Protein AF-A0A645GX05-F1 (afdb_monomer_lite)

Organism: NCBI:txid1076179

Secondary structure (DSSP, 8-state):
--HHHHHHHHHHHHHHHHHHHHHHHHHHHTTT-S-HHHHHHHHHHHHHHHHHHHHHHHHHHTT-GGGGPSPPB--S----------HHHHHHHHHHHHHHHHHHHHHHHTT--TTSTHHHHHHHHHHHHHHHHHHHHHHHHHTTPPPPPPPS----SS-TT-GGGHHHHHHHHHHHHHHHHHHHHHH-TTTHHHHHHHHHHHHHHHHHTTPPPBSS----

Radius of gyration: 18.22 Å; chains: 1; bounding box: 54×30×57 Å

InterPro domains:
  IPR009078 Ferritin-like superfamily [SSF47240] (89-219)
  IPR012347 Ferritin-like [G3DSA:1.20.1260.10] (82-216)
  IPR029447 Domain of unknown function DUF4439 [PF14530] (90-217)

Structure (mmCIF, N/CA/C/O backbone):
data_AF-A0A645GX05-F1
#
_entry.id   AF-A0A645GX05-F1
#
loop_
_atom_site.group_PDB
_atom_site.id
_atom_site.type_symbol
_atom_site.label_atom_id
_atom_site.label_alt_id
_atom_site.label_comp_id
_atom_site.label_asym_id
_atom_site.label_entity_id
_atom_site.label_seq_id
_atom_site.pdbx_PDB_ins_code
_atom_site.Cartn_x
_atom_site.Cartn_y
_atom_site.Cartn_z
_atom_site.occupancy
_atom_site.B_iso_or_equiv
_atom_site.auth_seq_id
_atom_site.auth_comp_id
_atom_site.auth_asym_id
_atom_site.auth_atom_id
_atom_site.pdbx_PDB_model_num
ATOM 1 N N . MET A 1 1 ? 2.907 9.485 -31.896 1.00 55.06 1 MET A N 1
ATOM 2 C CA . MET A 1 1 ? 1.528 9.023 -31.631 1.00 55.06 1 MET A CA 1
ATOM 3 C C . MET A 1 1 ? 0.582 9.791 -32.548 1.00 55.06 1 MET A C 1
ATOM 5 O O . MET A 1 1 ? 0.727 11.007 -32.615 1.00 55.06 1 MET A O 1
ATOM 9 N N . PRO A 1 2 ? -0.308 9.135 -33.311 1.00 60.41 2 PRO A N 1
ATOM 10 C CA . PRO A 1 2 ? -1.302 9.832 -34.129 1.00 60.41 2 PRO A CA 1
ATOM 11 C C . PRO A 1 2 ? -2.279 10.619 -33.236 1.00 60.41 2 PRO A C 1
ATOM 13 O O . PRO A 1 2 ? -2.669 10.132 -32.178 1.00 60.41 2 PRO A O 1
ATOM 16 N N . ALA A 1 3 ? -2.675 11.827 -33.654 1.00 64.56 3 ALA A N 1
ATOM 17 C CA . ALA A 1 3 ? -3.481 12.757 -32.847 1.00 64.56 3 ALA A CA 1
ATOM 18 C C . ALA A 1 3 ? -4.789 12.139 -32.306 1.00 64.56 3 ALA A C 1
ATOM 20 O O . ALA A 1 3 ? -5.134 12.354 -31.150 1.00 64.56 3 ALA A O 1
ATOM 21 N N . ALA 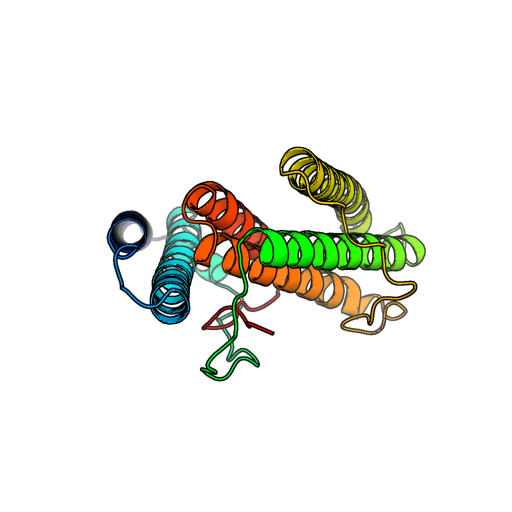A 1 4 ? -5.443 11.279 -33.095 1.00 73.88 4 ALA A N 1
ATOM 22 C CA . ALA A 1 4 ? -6.665 10.575 -32.699 1.00 73.88 4 ALA A CA 1
ATOM 23 C C . ALA A 1 4 ? -6.462 9.579 -31.539 1.00 73.88 4 ALA A C 1
ATOM 25 O O . ALA A 1 4 ? -7.368 9.365 -30.739 1.00 73.88 4 ALA A O 1
ATOM 26 N N . GLN A 1 5 ? -5.275 8.972 -31.421 1.00 70.25 5 GLN A N 1
ATOM 27 C CA . GLN A 1 5 ? -4.965 8.061 -30.316 1.00 70.25 5 GLN A CA 1
ATOM 28 C C . GLN A 1 5 ? -4.727 8.836 -29.018 1.00 70.25 5 GLN A C 1
ATOM 30 O O . GLN A 1 5 ? -5.200 8.420 -27.967 1.00 70.25 5 GLN A O 1
ATOM 35 N N . ALA A 1 6 ? -4.035 9.976 -29.086 1.00 71.69 6 ALA A N 1
ATOM 36 C CA . ALA A 1 6 ? -3.819 10.832 -27.921 1.00 71.69 6 ALA A CA 1
ATOM 37 C C . ALA A 1 6 ? -5.144 11.401 -27.381 1.00 71.69 6 ALA A C 1
ATOM 39 O O . ALA A 1 6 ? -5.373 11.395 -26.174 1.00 71.69 6 ALA A O 1
ATOM 40 N N . GLU A 1 7 ? -6.041 11.819 -28.275 1.00 77.38 7 GLU A N 1
ATOM 41 C CA . GLU A 1 7 ? -7.379 12.298 -27.918 1.00 77.38 7 GLU A CA 1
ATOM 42 C C . GLU A 1 7 ? -8.240 11.184 -27.296 1.00 77.38 7 GLU A C 1
ATOM 44 O O . GLU A 1 7 ? -8.847 11.380 -26.244 1.00 77.38 7 GLU A O 1
ATOM 49 N N . ALA A 1 8 ? -8.216 9.972 -27.864 1.00 75.62 8 ALA A N 1
ATOM 50 C CA . ALA A 1 8 ? -8.907 8.817 -27.288 1.00 75.62 8 ALA A CA 1
ATOM 51 C C . ALA A 1 8 ? -8.392 8.455 -25.882 1.00 75.62 8 ALA A C 1
ATOM 53 O O . ALA A 1 8 ? -9.189 8.148 -24.996 1.00 75.62 8 ALA A O 1
ATOM 54 N N . MET A 1 9 ? -7.077 8.528 -25.652 1.00 77.88 9 MET A N 1
ATOM 55 C CA . MET A 1 9 ? -6.467 8.271 -24.340 1.00 77.88 9 MET A CA 1
ATOM 56 C C . MET A 1 9 ? -6.896 9.312 -23.298 1.00 77.88 9 MET A C 1
ATOM 58 O O . MET A 1 9 ? -7.216 8.948 -22.169 1.00 77.88 9 MET A O 1
ATOM 62 N N . GLN A 1 10 ? -6.995 10.590 -23.672 1.00 76.31 10 GLN A N 1
ATOM 63 C CA . GLN A 1 10 ? -7.499 11.634 -22.772 1.00 76.31 10 GLN A CA 1
ATOM 64 C C . GLN A 1 10 ? -8.972 11.425 -22.406 1.00 76.31 10 GLN A C 1
ATOM 66 O O . GLN A 1 10 ? -9.334 11.526 -21.233 1.00 76.31 10 GLN A O 1
ATOM 71 N N . VAL A 1 11 ? -9.812 11.065 -23.382 1.00 80.38 11 VAL A N 1
ATOM 72 C CA . VAL A 1 11 ? -11.223 10.738 -23.124 1.00 80.38 11 VAL A CA 1
ATOM 73 C C . VAL A 1 11 ? -11.337 9.534 -22.187 1.00 80.38 11 VAL A C 1
ATOM 75 O O . VAL A 1 11 ? -12.114 9.571 -21.235 1.00 80.38 11 VAL A O 1
ATOM 78 N N . LEU A 1 12 ? -10.548 8.478 -22.407 1.00 74.69 12 LEU A N 1
ATOM 79 C CA . LEU A 1 12 ? -10.538 7.307 -21.528 1.00 74.69 12 LEU A CA 1
ATOM 80 C C . LEU A 1 12 ? -10.080 7.654 -20.110 1.00 74.69 12 LEU A C 1
ATOM 82 O O . LEU A 1 12 ? -10.709 7.197 -19.156 1.00 74.69 12 LEU A O 1
ATOM 86 N N . ALA A 1 13 ? -9.041 8.479 -19.961 1.00 76.50 13 ALA A N 1
ATOM 87 C CA . ALA A 1 13 ? -8.575 8.941 -18.658 1.00 76.50 13 ALA A CA 1
ATOM 88 C C . ALA A 1 13 ? -9.680 9.694 -17.904 1.00 76.50 13 ALA A C 1
ATOM 90 O O . ALA A 1 13 ? -9.964 9.382 -16.748 1.00 76.50 13 ALA A O 1
ATOM 91 N N . GLN A 1 14 ? -10.367 10.616 -18.586 1.00 78.94 14 GLN A N 1
ATOM 92 C CA . GLN A 1 14 ? -11.476 11.371 -18.009 1.00 78.94 14 GLN A CA 1
ATOM 93 C C . GLN A 1 14 ? -12.628 10.457 -17.571 1.00 78.94 14 GLN A C 1
ATOM 95 O O . GLN A 1 14 ? -13.123 10.587 -16.455 1.00 78.94 14 GLN A O 1
ATOM 100 N N . ARG A 1 15 ? -13.029 9.487 -18.403 1.00 77.50 15 ARG A N 1
ATOM 101 C CA . ARG A 1 15 ? -14.112 8.549 -18.056 1.00 77.50 15 ARG A CA 1
ATOM 102 C C . ARG A 1 15 ? -13.785 7.676 -16.850 1.00 77.50 15 ARG A C 1
ATOM 104 O O . ARG A 1 15 ? -14.673 7.391 -16.052 1.00 77.50 15 ARG A O 1
ATOM 111 N N . HIS A 1 16 ? -12.532 7.258 -16.704 1.00 75.44 16 HIS A N 1
ATOM 112 C CA . HIS A 1 16 ? -12.121 6.473 -15.542 1.00 75.44 16 HIS A CA 1
ATOM 113 C C . HIS A 1 16 ? -12.017 7.331 -14.275 1.00 75.44 16 HIS A C 1
ATOM 115 O O . HIS A 1 16 ? -12.375 6.851 -13.203 1.00 75.44 16 HIS A O 1
ATOM 121 N N . ALA A 1 17 ? -11.632 8.606 -14.387 1.00 74.62 17 ALA A N 1
ATOM 122 C CA . ALA A 1 17 ? -11.699 9.544 -13.267 1.00 74.62 17 ALA A CA 1
ATOM 123 C C . ALA A 1 17 ? -13.153 9.786 -12.810 1.00 74.62 17 ALA A C 1
ATOM 125 O O . ALA A 1 17 ? -13.446 9.696 -11.620 1.00 74.62 17 ALA A O 1
ATOM 126 N N . GLU A 1 18 ? -14.086 9.987 -13.748 1.00 77.75 18 GLU A N 1
ATOM 127 C CA . GLU A 1 18 ? -15.526 10.102 -13.452 1.00 77.75 18 GLU A CA 1
ATOM 128 C C . GLU A 1 18 ? -16.064 8.833 -12.759 1.00 77.75 18 GLU A C 1
ATOM 130 O O . GLU A 1 18 ? -16.816 8.915 -11.786 1.00 77.75 18 GLU A O 1
ATOM 135 N N . LEU A 1 19 ? -15.648 7.644 -13.215 1.00 76.00 19 LEU A N 1
ATOM 136 C CA . LEU A 1 19 ? -16.001 6.372 -12.578 1.00 76.00 19 LEU A CA 1
ATOM 137 C C . LEU A 1 19 ? -15.436 6.264 -11.152 1.00 76.00 19 LEU A C 1
ATOM 139 O O . LEU A 1 19 ? -16.126 5.783 -10.249 1.00 76.00 19 LEU A O 1
ATOM 143 N N . ALA A 1 20 ? -14.202 6.718 -10.927 1.00 72.50 20 ALA A N 1
ATOM 144 C CA . ALA A 1 20 ? -13.597 6.753 -9.600 1.00 72.50 20 ALA A CA 1
ATOM 145 C C . ALA A 1 20 ? -14.380 7.686 -8.652 1.00 72.50 20 ALA A C 1
ATOM 147 O O . ALA A 1 20 ? -14.706 7.307 -7.526 1.00 72.50 20 ALA A O 1
ATOM 148 N N . GLU A 1 21 ? -14.774 8.877 -9.098 1.00 76.19 21 GLU A N 1
ATOM 149 C CA . GLU A 1 21 ? -15.598 9.781 -8.282 1.00 76.19 21 GLU A CA 1
ATOM 150 C C . GLU A 1 21 ? -16.964 9.168 -7.938 1.00 76.19 21 GLU A C 1
ATOM 152 O O . GLU A 1 21 ? -17.383 9.179 -6.775 1.00 76.19 21 GLU A O 1
ATOM 157 N N . LEU A 1 22 ? -17.630 8.559 -8.924 1.00 72.81 22 LEU A N 1
ATOM 158 C CA . LEU A 1 22 ? -18.917 7.891 -8.731 1.00 72.81 22 LEU A CA 1
ATOM 159 C C . LEU A 1 22 ? -18.814 6.752 -7.712 1.00 72.81 22 LEU A C 1
ATOM 161 O O . LEU A 1 22 ? -19.581 6.716 -6.751 1.00 72.81 22 LEU A O 1
ATOM 165 N N . THR A 1 23 ? -17.851 5.848 -7.876 1.00 71.00 23 THR A N 1
ATOM 166 C CA . THR A 1 23 ? -17.668 4.694 -6.977 1.00 71.00 23 THR A CA 1
ATOM 167 C C . THR A 1 23 ? -17.325 5.120 -5.547 1.00 71.00 23 THR A C 1
ATOM 169 O O . THR A 1 23 ? -17.888 4.571 -4.598 1.00 71.00 23 THR A O 1
ATOM 172 N N . SER A 1 24 ? -16.506 6.162 -5.375 1.00 69.38 24 SER A N 1
ATOM 173 C CA . SER A 1 24 ? -16.218 6.768 -4.067 1.00 69.38 24 SER A CA 1
ATOM 174 C C . SER A 1 24 ? -17.483 7.325 -3.394 1.00 69.38 24 SER A C 1
ATOM 176 O O . SER A 1 24 ? -17.736 7.069 -2.213 1.00 69.38 24 SER A O 1
ATOM 178 N N . SER A 1 25 ? -18.342 8.014 -4.154 1.00 70.81 25 SER A N 1
ATOM 179 C CA . SER A 1 25 ? -19.608 8.551 -3.633 1.00 70.81 25 SER A CA 1
ATOM 180 C C . SER A 1 25 ? -20.589 7.452 -3.193 1.00 70.81 25 SER A C 1
ATOM 182 O O . SER A 1 25 ? -21.288 7.593 -2.182 1.00 70.81 25 SER A O 1
ATOM 184 N N . VAL A 1 26 ? -20.604 6.317 -3.902 1.00 68.25 26 VAL A N 1
ATOM 185 C CA . VAL A 1 26 ? -21.449 5.166 -3.556 1.00 68.25 26 VAL A CA 1
ATOM 186 C C . VAL A 1 26 ? -20.908 4.446 -2.318 1.00 68.25 26 VAL A C 1
ATOM 188 O O . VAL A 1 26 ? -21.680 4.112 -1.419 1.00 68.25 26 VAL A O 1
ATOM 191 N N . ALA A 1 27 ? -19.585 4.287 -2.208 1.00 66.31 27 ALA A N 1
ATOM 192 C CA . ALA A 1 27 ? -18.949 3.734 -1.013 1.00 66.31 27 ALA A CA 1
ATOM 193 C C . ALA A 1 27 ? -19.273 4.555 0.249 1.00 66.31 27 ALA A C 1
ATOM 195 O O . ALA A 1 27 ? -19.511 3.987 1.315 1.00 66.31 27 ALA A O 1
ATOM 196 N N . ALA A 1 28 ? -19.325 5.885 0.129 1.00 65.44 28 ALA A N 1
ATOM 197 C CA . ALA A 1 28 ? -19.685 6.770 1.235 1.00 65.44 28 ALA A CA 1
ATOM 198 C C . ALA A 1 28 ? -21.161 6.628 1.659 1.00 65.44 28 ALA A C 1
ATOM 200 O O . ALA A 1 28 ? -21.468 6.658 2.852 1.00 65.44 28 ALA A O 1
ATOM 201 N N . THR A 1 29 ? -22.075 6.439 0.701 1.00 63.88 29 THR A N 1
ATOM 202 C CA . THR A 1 29 ? -23.531 6.424 0.942 1.00 63.88 29 THR A CA 1
ATOM 203 C C . THR A 1 29 ? -24.089 5.064 1.366 1.00 63.88 29 THR A C 1
ATOM 205 O O . THR A 1 29 ? -25.101 5.024 2.062 1.00 63.88 29 THR A O 1
ATOM 208 N N . GLN A 1 30 ? -23.439 3.949 1.018 1.00 60.47 30 GLN A N 1
ATOM 209 C CA . GLN A 1 30 ? -23.898 2.597 1.387 1.00 60.47 30 GLN A CA 1
ATOM 210 C C . GLN A 1 30 ? -23.455 2.117 2.779 1.00 60.47 30 GLN A C 1
ATOM 212 O O . GLN A 1 30 ? -23.692 0.970 3.148 1.00 60.47 30 GLN A O 1
ATOM 217 N N . SER A 1 31 ? -22.895 3.002 3.601 1.00 53.25 31 SER A N 1
ATOM 218 C CA . SER A 1 31 ? -22.503 2.731 4.991 1.00 53.25 31 SER A CA 1
ATOM 219 C C . SER A 1 31 ? -23.681 2.524 5.974 1.00 53.25 31 SER A C 1
ATOM 221 O O . SER A 1 31 ? -23.460 2.411 7.175 1.00 53.25 31 SER A O 1
ATOM 223 N N . GLY A 1 32 ? -24.929 2.467 5.484 1.00 48.06 32 GLY A N 1
ATOM 224 C CA . GLY A 1 32 ? -26.164 2.402 6.283 1.00 48.06 32 GLY A CA 1
ATOM 225 C C . GLY A 1 32 ? -26.857 1.032 6.375 1.00 48.06 32 GLY A C 1
ATOM 226 O O . GLY A 1 32 ? -28.018 0.981 6.782 1.00 48.06 32 GLY A O 1
ATOM 227 N N . GLY A 1 33 ? -26.209 -0.064 5.965 1.00 52.59 33 GLY A N 1
ATOM 228 C CA . GLY A 1 33 ? -26.749 -1.424 6.112 1.00 52.59 33 GLY A CA 1
ATOM 229 C C . GLY A 1 33 ? -26.739 -1.909 7.569 1.00 52.59 33 GLY A C 1
ATOM 230 O O . GLY A 1 33 ? -25.882 -1.518 8.353 1.00 52.59 33 GLY A O 1
ATOM 231 N N . SER A 1 34 ? -27.684 -2.776 7.953 1.00 54.38 34 SER A N 1
ATOM 232 C CA . SER A 1 34 ? -27.798 -3.287 9.333 1.00 54.38 34 SER A CA 1
ATOM 233 C C . SER A 1 34 ? -26.755 -4.350 9.709 1.00 54.38 34 SER A C 1
ATOM 235 O O . SER A 1 34 ? -26.655 -4.701 10.880 1.00 54.38 34 SER A O 1
ATOM 237 N N . ASP A 1 35 ? -26.016 -4.882 8.731 1.00 63.03 35 ASP A N 1
ATOM 238 C CA . ASP A 1 35 ? -24.960 -5.880 8.918 1.00 63.03 35 ASP A CA 1
ATOM 239 C C . ASP A 1 35 ? -23.595 -5.260 8.568 1.00 63.03 35 ASP A C 1
ATOM 241 O O . ASP A 1 35 ? -23.376 -4.777 7.448 1.00 63.03 35 ASP A O 1
ATOM 245 N N . ALA A 1 36 ? -22.691 -5.231 9.549 1.00 60.78 36 ALA A N 1
ATOM 246 C CA . ALA A 1 36 ? -21.375 -4.613 9.427 1.00 60.78 36 ALA A CA 1
ATOM 247 C C . ALA A 1 36 ? -20.503 -5.338 8.391 1.00 60.78 36 ALA A C 1
ATOM 249 O O . ALA A 1 36 ? -19.837 -4.675 7.596 1.00 60.78 36 ALA A O 1
ATOM 250 N N . ASP A 1 37 ? -20.583 -6.669 8.317 1.00 58.44 37 ASP A N 1
ATOM 251 C CA . ASP A 1 37 ? -19.803 -7.463 7.363 1.00 58.44 37 ASP A CA 1
ATOM 252 C C . ASP A 1 37 ? -20.318 -7.277 5.934 1.00 58.44 37 ASP A C 1
ATOM 254 O O . ASP A 1 37 ? -19.537 -7.159 4.988 1.00 58.44 37 ASP A O 1
ATOM 258 N N . GLN A 1 38 ? -21.638 -7.167 5.760 1.00 62.91 38 GLN A N 1
ATOM 259 C CA . GLN A 1 38 ? -22.231 -6.862 4.456 1.00 62.91 38 GLN A CA 1
ATOM 260 C C . GLN A 1 38 ? -21.853 -5.452 3.983 1.00 62.91 38 GLN A C 1
ATOM 262 O O . GLN A 1 38 ? -21.537 -5.248 2.808 1.00 62.91 38 GLN A O 1
ATOM 267 N N . THR A 1 39 ? -21.842 -4.487 4.903 1.00 70.19 39 THR A N 1
ATOM 268 C CA . THR A 1 39 ? -21.441 -3.101 4.633 1.00 70.19 39 THR A CA 1
ATOM 269 C C . THR A 1 39 ? -19.964 -3.023 4.255 1.00 70.19 39 THR A C 1
ATOM 271 O O . THR A 1 39 ? -19.602 -2.353 3.287 1.00 70.19 39 THR A O 1
ATOM 274 N N . ALA A 1 40 ? -19.110 -3.758 4.964 1.00 71.25 40 ALA A N 1
ATOM 275 C CA . ALA A 1 40 ? -17.681 -3.778 4.710 1.00 71.25 40 ALA A CA 1
ATOM 276 C C . ALA A 1 40 ? -17.340 -4.533 3.406 1.00 71.25 40 ALA A C 1
ATOM 278 O O . ALA A 1 40 ? -16.526 -4.059 2.615 1.00 71.25 40 ALA A O 1
ATOM 279 N N . GLY A 1 41 ? -18.017 -5.646 3.110 1.00 73.50 41 GLY A N 1
ATOM 280 C CA . GLY A 1 41 ? -17.881 -6.358 1.834 1.00 73.50 41 GLY A CA 1
ATOM 281 C C . GLY A 1 41 ? -18.309 -5.514 0.629 1.00 73.50 41 GLY A C 1
ATOM 282 O O . GLY A 1 41 ? -17.623 -5.483 -0.393 1.00 73.50 41 GLY A O 1
ATOM 283 N N . MET A 1 42 ? -19.402 -4.758 0.758 1.00 75.06 42 MET A N 1
ATOM 284 C CA . MET A 1 42 ? -19.835 -3.803 -0.267 1.00 75.06 42 MET A CA 1
ATOM 285 C C . MET A 1 42 ? -18.826 -2.662 -0.436 1.00 75.06 42 MET A C 1
ATOM 287 O O . MET A 1 42 ? -18.490 -2.268 -1.550 1.00 75.06 42 MET A O 1
ATOM 291 N N . ALA A 1 43 ? -18.289 -2.156 0.668 1.00 76.81 43 ALA A N 1
ATOM 292 C CA . ALA A 1 43 ? -17.216 -1.179 0.651 1.00 76.81 43 ALA A CA 1
ATOM 293 C C . ALA A 1 43 ? -15.973 -1.676 -0.106 1.00 76.81 43 ALA A C 1
ATOM 295 O O . ALA A 1 43 ? -15.436 -0.928 -0.920 1.00 76.81 43 ALA A O 1
ATOM 296 N N . LEU A 1 44 ? -15.537 -2.922 0.109 1.00 77.50 44 LEU A N 1
ATOM 297 C CA . LEU A 1 44 ? -14.423 -3.509 -0.648 1.00 77.50 44 LEU A CA 1
ATOM 298 C C . LEU A 1 44 ? -14.711 -3.572 -2.145 1.00 77.50 44 LEU A C 1
ATOM 300 O O . LEU A 1 44 ? -13.819 -3.297 -2.943 1.00 77.50 44 LEU A O 1
ATOM 304 N N . LEU A 1 45 ? -15.940 -3.933 -2.525 1.00 78.44 45 LEU A N 1
ATOM 305 C CA . LEU A 1 45 ? -16.358 -3.964 -3.925 1.00 78.44 45 LEU A CA 1
ATOM 306 C C . LEU A 1 45 ? -16.195 -2.589 -4.583 1.00 78.44 45 LEU A C 1
ATOM 308 O O . LEU A 1 45 ? -15.639 -2.484 -5.674 1.00 78.44 45 LEU A O 1
ATOM 312 N N . TRP A 1 46 ? -16.651 -1.528 -3.922 1.00 80.56 46 TRP A N 1
ATOM 313 C CA . TRP A 1 46 ? -16.500 -0.175 -4.456 1.00 80.56 46 TRP A CA 1
ATOM 314 C C . TRP A 1 46 ? -15.042 0.286 -4.468 1.00 80.56 46 TRP A C 1
ATOM 316 O O . TRP A 1 46 ? -14.623 0.953 -5.411 1.00 80.56 46 TRP A O 1
ATOM 326 N N . LEU A 1 47 ? -14.251 -0.114 -3.471 1.00 80.00 47 LEU A N 1
ATOM 327 C CA . LEU A 1 47 ? -12.821 0.182 -3.409 1.00 80.00 47 LEU A CA 1
ATOM 328 C C . LEU A 1 47 ? -12.029 -0.508 -4.521 1.00 80.00 47 LEU A C 1
ATOM 330 O O . LEU A 1 47 ? -11.152 0.123 -5.107 1.00 80.00 47 LEU A O 1
ATOM 334 N N . SER A 1 48 ? -12.330 -1.769 -4.844 1.00 80.06 48 SER A N 1
ATOM 335 C CA . SER A 1 48 ? -11.649 -2.466 -5.939 1.00 80.06 48 SER A CA 1
ATOM 336 C C . SER A 1 48 ? -11.951 -1.802 -7.282 1.00 80.06 48 SER A C 1
ATOM 338 O O . SER A 1 48 ? -11.034 -1.541 -8.057 1.00 80.06 48 SER A O 1
ATOM 340 N N . GLN A 1 49 ? -13.213 -1.431 -7.522 1.00 80.69 49 GLN A N 1
ATOM 341 C CA . GLN A 1 49 ? -13.609 -0.693 -8.722 1.00 80.69 49 GLN A CA 1
ATOM 342 C C . GLN A 1 49 ? -12.933 0.676 -8.801 1.00 80.69 49 GLN A C 1
ATOM 344 O O . GLN A 1 49 ? -12.407 1.037 -9.854 1.00 80.69 49 GLN A O 1
ATOM 349 N N . TRP A 1 50 ? -12.906 1.412 -7.688 1.00 84.38 50 TRP A N 1
ATOM 350 C CA . TRP A 1 50 ? -12.223 2.697 -7.590 1.00 84.38 50 TRP A CA 1
ATOM 351 C C . TRP A 1 50 ? -10.728 2.567 -7.907 1.00 84.38 50 TRP A C 1
ATOM 353 O O . TRP A 1 50 ? -10.203 3.322 -8.722 1.00 84.38 50 TRP A O 1
ATOM 363 N N . LEU A 1 51 ? -10.046 1.578 -7.324 1.00 83.06 51 LEU A N 1
ATOM 364 C CA . LEU A 1 51 ? -8.610 1.371 -7.511 1.00 83.06 51 LEU A CA 1
ATOM 365 C C . LEU A 1 51 ? -8.279 0.985 -8.958 1.00 83.06 51 LEU A C 1
ATOM 367 O O . LEU A 1 51 ? -7.356 1.550 -9.546 1.00 83.06 51 LEU A O 1
ATOM 371 N N . CYS A 1 52 ? -9.068 0.095 -9.567 1.00 81.44 52 CYS A N 1
ATOM 372 C CA . CYS A 1 52 ? -8.946 -0.232 -10.988 1.00 81.44 52 CYS A CA 1
ATOM 373 C C . CYS A 1 52 ? -9.168 0.996 -11.880 1.00 81.44 52 CYS A C 1
ATOM 375 O O . CYS A 1 52 ? -8.413 1.208 -12.830 1.00 81.44 52 CYS A O 1
ATOM 377 N N . ALA A 1 53 ? -10.176 1.816 -11.570 1.00 81.50 53 ALA A N 1
ATOM 378 C CA . ALA A 1 53 ? -10.467 3.029 -12.321 1.00 81.50 53 ALA A CA 1
ATOM 379 C C . ALA A 1 53 ? -9.318 4.041 -12.224 1.00 81.50 53 ALA A C 1
ATOM 381 O O . ALA A 1 53 ? -8.883 4.561 -13.246 1.00 81.50 53 ALA A O 1
ATOM 382 N N . GLN A 1 54 ? -8.754 4.254 -11.035 1.00 84.81 54 GLN A N 1
ATOM 383 C CA . GLN A 1 54 ? -7.616 5.154 -10.838 1.00 84.81 54 GLN A CA 1
ATOM 384 C C . GLN A 1 54 ? -6.368 4.672 -11.579 1.00 84.81 54 GLN A C 1
ATOM 386 O O . GLN A 1 54 ? -5.739 5.448 -12.294 1.00 84.81 54 GLN A O 1
ATOM 391 N N . VAL A 1 55 ? -6.049 3.378 -11.483 1.00 82.12 55 VAL A N 1
ATOM 392 C CA . VAL A 1 55 ? -4.945 2.757 -12.229 1.00 82.12 55 VAL A CA 1
ATOM 393 C C . VAL A 1 55 ? -5.094 2.986 -13.735 1.00 82.12 55 VAL A C 1
ATOM 395 O O . VAL A 1 55 ? -4.139 3.399 -14.399 1.00 82.12 55 VAL A O 1
ATOM 398 N N . ALA A 1 56 ? -6.291 2.753 -14.272 1.00 80.56 56 ALA A N 1
ATOM 399 C CA . ALA A 1 56 ? -6.578 2.970 -15.680 1.00 80.56 56 ALA A CA 1
ATOM 400 C C . ALA A 1 56 ? -6.500 4.457 -16.057 1.00 80.56 56 ALA A C 1
ATOM 402 O O . ALA A 1 56 ? -5.885 4.798 -17.066 1.00 80.56 56 ALA A O 1
ATOM 403 N N . ALA A 1 57 ? -7.056 5.350 -15.234 1.00 81.25 57 ALA A N 1
ATOM 404 C CA . ALA A 1 57 ? -7.016 6.792 -15.454 1.00 81.25 57 ALA A CA 1
ATOM 405 C C . ALA A 1 57 ? -5.577 7.319 -15.514 1.00 81.25 57 ALA A C 1
ATOM 407 O O . ALA A 1 57 ? -5.240 8.071 -16.428 1.00 81.25 57 ALA A O 1
ATOM 408 N N . THR A 1 58 ? -4.710 6.887 -14.593 1.00 81.25 58 THR A N 1
ATOM 409 C CA . THR A 1 58 ? -3.291 7.263 -14.582 1.00 81.25 58 THR A CA 1
ATOM 410 C C . THR A 1 58 ? -2.565 6.750 -15.824 1.00 81.25 58 THR A C 1
ATOM 412 O O . THR A 1 58 ? -1.865 7.521 -16.482 1.00 81.25 58 THR A O 1
ATOM 415 N N . ALA A 1 59 ? -2.765 5.480 -16.192 1.00 80.94 59 ALA A N 1
ATOM 416 C CA . ALA A 1 59 ? -2.139 4.904 -17.380 1.00 80.94 59 ALA A CA 1
ATOM 417 C C . ALA A 1 59 ? -2.584 5.632 -18.659 1.00 80.94 59 ALA A C 1
ATOM 419 O O . ALA A 1 59 ? -1.751 6.085 -19.443 1.00 80.94 59 ALA A O 1
ATOM 420 N N . PHE A 1 60 ? -3.890 5.844 -18.837 1.00 80.56 60 PHE A N 1
ATOM 421 C CA . PHE A 1 60 ? -4.416 6.558 -19.998 1.00 80.56 60 PHE A CA 1
ATOM 422 C C . PHE A 1 60 ? -3.987 8.031 -20.033 1.00 80.56 60 PHE A C 1
ATOM 424 O O . PHE A 1 60 ? -3.628 8.538 -21.096 1.00 80.56 60 PHE A O 1
ATOM 431 N N . GLY A 1 61 ? -3.945 8.702 -18.879 1.00 79.75 61 GLY A N 1
ATOM 432 C CA . GLY A 1 61 ? -3.505 10.093 -18.757 1.00 79.75 61 GLY A CA 1
ATOM 433 C C . GLY A 1 61 ? -2.029 10.302 -19.105 1.00 79.75 61 GLY A C 1
ATOM 434 O O . GLY A 1 61 ? -1.665 11.362 -19.610 1.00 79.75 61 GLY A O 1
ATOM 435 N N . SER A 1 62 ? -1.189 9.279 -18.911 1.00 79.50 62 SER A N 1
ATOM 436 C CA . SER A 1 62 ? 0.223 9.301 -19.319 1.00 79.50 62 SER A CA 1
ATOM 437 C C . SER A 1 62 ? 0.431 9.190 -20.838 1.00 79.50 62 SER A C 1
ATOM 439 O O . SER A 1 62 ? 1.522 9.455 -21.339 1.00 79.50 62 SER A O 1
ATOM 441 N N . GLY A 1 63 ? -0.609 8.800 -21.585 1.00 74.88 63 GLY A N 1
ATOM 442 C CA . GLY A 1 63 ? -0.515 8.509 -23.016 1.00 74.88 63 GLY A CA 1
ATOM 443 C C . GLY A 1 63 ? 0.197 7.190 -23.342 1.00 74.88 63 GLY A C 1
ATOM 444 O O . GLY A 1 63 ? 0.362 6.882 -24.523 1.00 74.88 63 GLY A O 1
ATOM 445 N N . ASP A 1 64 ? 0.576 6.401 -22.332 1.00 75.56 64 ASP A N 1
ATOM 446 C CA . ASP A 1 64 ? 1.230 5.105 -22.482 1.00 75.56 64 ASP A CA 1
ATOM 447 C C . ASP A 1 64 ? 0.313 3.961 -22.024 1.00 75.56 64 ASP A C 1
ATOM 449 O O . ASP A 1 64 ? 0.075 3.744 -20.839 1.00 75.56 64 ASP A O 1
ATOM 453 N N . ALA A 1 65 ? -0.196 3.180 -22.978 1.00 71.31 65 ALA A N 1
ATOM 454 C CA . ALA A 1 65 ? -1.004 2.004 -22.663 1.00 71.31 65 ALA A CA 1
ATOM 455 C C . ALA A 1 65 ? -0.175 0.869 -22.030 1.00 71.31 65 ALA A C 1
ATOM 457 O O . ALA A 1 65 ? -0.744 0.017 -21.346 1.00 71.31 65 ALA A O 1
ATOM 458 N N . ALA A 1 66 ? 1.153 0.849 -22.207 1.00 76.56 66 ALA A N 1
ATOM 459 C CA . ALA A 1 66 ? 2.023 -0.105 -21.520 1.00 76.56 66 ALA A CA 1
ATOM 460 C C . ALA A 1 66 ? 2.063 0.153 -20.006 1.00 76.56 66 ALA A C 1
ATOM 462 O O . ALA A 1 66 ? 2.298 -0.782 -19.240 1.00 76.56 66 ALA A O 1
ATOM 463 N N . ALA A 1 67 ? 1.704 1.360 -19.558 1.00 75.62 67 ALA A N 1
ATOM 464 C CA . ALA A 1 67 ? 1.496 1.677 -18.150 1.00 75.62 67 ALA A CA 1
ATOM 465 C C . ALA A 1 67 ? 0.265 0.979 -17.539 1.00 75.62 67 ALA A C 1
ATOM 467 O O . ALA A 1 67 ? -0.005 1.180 -16.359 1.00 75.62 67 ALA A O 1
ATOM 468 N N . LEU A 1 68 ? -0.488 0.160 -18.295 1.00 74.81 68 LEU A N 1
ATOM 469 C CA . LEU A 1 68 ? -1.473 -0.807 -17.776 1.00 74.81 68 LEU A CA 1
ATOM 470 C C . LEU A 1 68 ? -0.856 -2.167 -17.427 1.00 74.81 68 LEU A C 1
ATOM 472 O O . LEU A 1 68 ? -1.512 -2.989 -16.793 1.00 74.81 68 LEU A O 1
ATOM 476 N N . SER A 1 69 ? 0.392 -2.416 -17.822 1.00 79.00 69 SER A N 1
ATOM 477 C CA . SER A 1 69 ? 1.089 -3.649 -17.475 1.00 79.00 69 SER A CA 1
ATOM 478 C C . SER A 1 69 ? 1.489 -3.672 -15.987 1.00 79.00 69 SER A C 1
ATOM 480 O O . SER A 1 69 ? 1.570 -2.614 -15.352 1.00 79.00 69 SER A O 1
ATOM 482 N N . PRO A 1 70 ? 1.670 -4.865 -15.400 1.00 84.25 70 PRO A N 1
ATOM 483 C CA . PRO A 1 70 ? 1.280 -6.169 -15.941 1.00 84.25 70 PRO A CA 1
ATOM 484 C C . PRO A 1 70 ? -0.246 -6.328 -15.956 1.00 84.25 70 PRO A C 1
ATOM 486 O O . PRO A 1 70 ? -0.947 -5.703 -15.160 1.00 84.25 70 PRO A O 1
ATOM 489 N N . ALA A 1 71 ? -0.762 -7.174 -16.855 1.00 80.19 71 ALA A N 1
ATOM 490 C CA . ALA A 1 71 ? -2.194 -7.461 -16.898 1.00 80.19 71 ALA A CA 1
ATOM 491 C C . ALA A 1 71 ? -2.665 -8.047 -15.552 1.00 80.19 71 ALA A C 1
ATOM 493 O O . ALA A 1 71 ? -1.939 -8.864 -14.977 1.00 80.19 71 ALA A O 1
ATOM 494 N N . PRO A 1 72 ? -3.860 -7.672 -15.058 1.00 79.69 72 PRO A N 1
ATOM 495 C CA . PRO A 1 72 ? -4.360 -8.210 -13.805 1.00 79.69 72 PRO A CA 1
ATOM 496 C C . PRO A 1 72 ? -4.493 -9.735 -13.842 1.00 79.69 72 PRO A C 1
ATOM 498 O O . PRO A 1 72 ? -4.848 -10.313 -14.873 1.00 79.69 72 PRO A O 1
ATOM 501 N N . VAL A 1 73 ? -4.219 -10.380 -12.711 1.00 82.00 73 VAL A N 1
ATOM 502 C CA . VAL A 1 73 ? -4.251 -11.844 -12.567 1.00 82.00 73 VAL A CA 1
ATOM 503 C C . VAL A 1 73 ? -5.358 -12.287 -11.619 1.00 82.00 73 VAL A C 1
ATOM 505 O O . VAL A 1 73 ? -5.892 -11.504 -10.832 1.00 82.00 73 VAL A O 1
ATOM 508 N N . GLN A 1 74 ? -5.716 -13.569 -11.671 1.00 71.44 74 GLN A N 1
ATOM 509 C CA . GLN A 1 74 ? -6.574 -14.135 -10.639 1.00 71.44 74 GLN A CA 1
ATOM 510 C C . GLN A 1 74 ? -5.794 -14.152 -9.322 1.00 71.44 74 GLN A C 1
ATOM 512 O O . GLN A 1 74 ? -4.741 -14.776 -9.238 1.00 71.44 74 GLN A O 1
ATOM 517 N N . GLY A 1 75 ? -6.294 -13.433 -8.316 1.00 66.25 75 GLY A N 1
ATOM 518 C CA . GLY A 1 75 ? -5.751 -13.514 -6.963 1.00 66.25 75 GLY A CA 1
ATOM 519 C C . GLY A 1 75 ? -6.109 -14.842 -6.295 1.00 66.25 75 GLY A C 1
ATOM 520 O O . GLY A 1 75 ? -7.025 -15.540 -6.728 1.00 66.25 75 GLY A O 1
ATOM 521 N N . GLU A 1 76 ? -5.422 -15.163 -5.201 1.00 60.50 76 GLU A N 1
ATOM 522 C CA . GLU A 1 76 ? -5.709 -16.361 -4.395 1.00 60.50 76 GLU A CA 1
ATOM 523 C C . GLU A 1 76 ? -7.021 -16.251 -3.596 1.00 60.50 76 GLU A C 1
ATOM 525 O O . GLU A 1 76 ? -7.537 -17.248 -3.093 1.00 60.50 76 GLU A O 1
ATOM 530 N N . ALA A 1 77 ? -7.601 -15.049 -3.501 1.00 54.41 77 ALA A N 1
ATOM 531 C CA . ALA A 1 77 ? -8.860 -14.829 -2.805 1.00 54.41 77 ALA A CA 1
ATOM 532 C C . ALA A 1 77 ? -10.056 -15.352 -3.615 1.00 54.41 77 ALA A C 1
ATOM 534 O O . ALA A 1 77 ? -10.444 -14.806 -4.650 1.00 54.41 77 ALA A O 1
ATOM 535 N N . VAL A 1 78 ? -10.686 -16.397 -3.086 1.00 49.88 78 VAL A N 1
ATOM 536 C CA . VAL A 1 78 ? -12.058 -16.791 -3.421 1.00 49.88 78 VAL A CA 1
ATOM 537 C C . VAL A 1 78 ? -13.006 -15.842 -2.673 1.00 49.88 78 VAL A C 1
ATOM 539 O O . VAL A 1 78 ? -12.678 -15.470 -1.547 1.00 49.88 78 VAL A O 1
ATOM 542 N N . PRO A 1 79 ? -14.175 -15.447 -3.222 1.00 49.50 79 PRO A N 1
ATOM 543 C CA . PRO A 1 79 ? -15.197 -14.738 -2.454 1.00 49.50 79 PRO A CA 1
ATOM 544 C C . PRO A 1 79 ? -15.614 -15.566 -1.227 1.00 49.50 79 PRO A C 1
ATOM 546 O O . PRO A 1 79 ? -16.465 -16.449 -1.309 1.00 49.50 79 PRO A O 1
ATOM 549 N N . ALA A 1 80 ? -14.973 -15.314 -0.091 1.00 48.62 80 ALA A N 1
ATOM 550 C CA . ALA A 1 80 ? -15.281 -15.911 1.195 1.00 48.62 80 ALA A CA 1
ATOM 551 C C . ALA A 1 80 ? -15.993 -14.865 2.057 1.00 48.62 80 ALA A C 1
ATOM 553 O O . ALA A 1 80 ? -15.792 -13.662 1.890 1.00 48.62 80 ALA A O 1
ATOM 554 N N . ARG A 1 81 ? -16.842 -15.314 2.991 1.00 48.28 81 ARG A N 1
ATOM 555 C CA . ARG A 1 81 ? -17.261 -14.451 4.101 1.00 48.28 81 ARG A CA 1
ATOM 556 C C . ARG A 1 81 ? -16.031 -14.235 4.974 1.00 48.28 81 ARG A C 1
ATOM 558 O O . ARG A 1 81 ? -15.731 -15.071 5.818 1.00 48.28 81 ARG A O 1
ATOM 565 N N . THR A 1 82 ? -15.281 -13.181 4.700 1.00 53.59 82 THR A N 1
ATOM 566 C CA . THR A 1 82 ? -14.135 -12.809 5.520 1.00 53.59 82 THR A CA 1
ATOM 567 C C . THR A 1 82 ? -14.647 -12.002 6.703 1.00 53.59 82 THR A C 1
ATOM 569 O O . THR A 1 82 ? -15.311 -10.985 6.506 1.00 53.59 82 THR A O 1
ATOM 572 N N . GLU A 1 83 ? -14.327 -12.436 7.922 1.00 63.59 83 GLU A N 1
ATOM 573 C CA . GLU A 1 83 ? -14.454 -11.589 9.108 1.00 63.59 83 GLU A CA 1
ATOM 574 C C . GLU A 1 83 ? -13.432 -10.459 8.967 1.00 63.59 83 GLU A C 1
ATOM 576 O O . GLU A 1 83 ? -12.235 -10.605 9.224 1.00 63.59 83 GLU A O 1
ATOM 581 N N . MET A 1 84 ? -13.898 -9.322 8.465 1.00 65.69 84 MET A N 1
ATOM 582 C CA . MET A 1 84 ? -13.037 -8.179 8.171 1.00 65.69 84 MET A CA 1
ATOM 583 C C . MET A 1 84 ? -12.499 -7.514 9.436 1.00 65.69 84 MET A C 1
ATOM 585 O O . MET A 1 84 ? -11.480 -6.815 9.384 1.00 65.69 84 MET A O 1
ATOM 589 N N . GLY A 1 85 ? -13.117 -7.825 10.574 1.00 77.69 85 GLY A N 1
ATOM 590 C CA . GLY A 1 85 ? -12.805 -7.243 11.863 1.00 77.69 85 GLY A CA 1
ATOM 591 C C . GLY A 1 85 ? -13.220 -5.779 11.935 1.00 77.69 85 GLY A C 1
ATOM 592 O O . GLY A 1 85 ? -13.845 -5.230 11.026 1.00 77.69 85 GLY A O 1
ATOM 593 N N . ASP A 1 86 ? -12.857 -5.137 13.035 1.00 87.00 86 ASP A N 1
ATOM 594 C CA . ASP A 1 86 ? -13.031 -3.699 13.196 1.00 87.00 86 ASP A CA 1
ATOM 595 C C . ASP A 1 86 ? -11.837 -2.900 12.635 1.00 87.00 86 ASP A C 1
ATOM 597 O O . ASP A 1 86 ? -10.798 -3.434 12.229 1.00 87.00 86 ASP A O 1
ATOM 601 N N . ALA A 1 87 ? -11.978 -1.573 12.612 1.00 89.25 87 ALA A N 1
ATOM 602 C CA . ALA A 1 87 ? -10.928 -0.670 12.149 1.00 89.25 87 ALA A CA 1
ATOM 603 C C . ALA A 1 87 ? -9.633 -0.755 12.978 1.00 89.25 87 ALA A C 1
ATOM 605 O O . ALA A 1 87 ? -8.552 -0.498 12.445 1.00 89.25 87 ALA A O 1
ATOM 606 N N . ALA A 1 88 ? -9.708 -1.114 14.264 1.00 90.44 88 ALA A N 1
ATOM 607 C CA . ALA A 1 88 ? -8.522 -1.258 15.101 1.00 90.44 88 ALA A CA 1
ATOM 608 C C . ALA A 1 88 ? -7.735 -2.517 14.714 1.00 90.44 88 ALA A C 1
ATOM 610 O O . ALA A 1 88 ? -6.522 -2.438 14.513 1.00 90.44 88 ALA A O 1
ATOM 611 N N . GLN A 1 89 ? -8.423 -3.642 14.518 1.00 90.62 89 GLN A N 1
ATOM 612 C CA . GLN A 1 89 ? -7.849 -4.896 14.032 1.00 90.62 89 GLN A CA 1
ATOM 613 C C . GLN A 1 89 ? -7.251 -4.725 12.632 1.00 90.62 89 GLN A C 1
ATOM 615 O O . GLN A 1 89 ? -6.096 -5.084 12.405 1.00 90.62 89 GLN A O 1
ATOM 620 N N . ALA A 1 90 ? -7.975 -4.095 11.701 1.00 91.25 90 ALA A N 1
ATOM 621 C CA . ALA A 1 90 ? -7.456 -3.836 10.358 1.00 91.25 90 ALA A CA 1
ATOM 622 C C . ALA A 1 90 ? -6.202 -2.941 10.372 1.00 91.25 90 ALA A C 1
ATOM 624 O O . ALA A 1 90 ? -5.283 -3.144 9.579 1.00 91.25 90 ALA A O 1
ATOM 625 N N . ARG A 1 91 ? -6.104 -1.989 11.309 1.00 94.88 91 ARG A N 1
ATOM 626 C CA . ARG A 1 91 ? -4.904 -1.154 11.465 1.00 94.88 91 ARG A CA 1
ATOM 627 C C . ARG A 1 91 ? -3.699 -1.940 11.999 1.00 94.88 91 ARG A C 1
ATOM 629 O O . ARG A 1 91 ? -2.578 -1.663 11.577 1.00 94.88 91 ARG A O 1
ATOM 636 N N . GLN A 1 92 ? -3.907 -2.942 12.859 1.00 94.81 92 GLN A N 1
ATOM 637 C CA . GLN A 1 92 ? -2.836 -3.870 13.265 1.00 94.81 92 GLN A CA 1
ATOM 638 C C . GLN A 1 92 ? -2.347 -4.708 12.076 1.00 94.81 92 GLN A C 1
ATOM 640 O O . GLN A 1 92 ? -1.141 -4.886 11.907 1.00 94.81 92 GLN A O 1
ATOM 645 N N . VAL A 1 93 ? -3.258 -5.146 11.200 1.00 92.94 93 VAL A N 1
ATOM 646 C CA . VAL A 1 93 ? -2.907 -5.860 9.959 1.00 92.94 93 VAL A CA 1
ATOM 647 C C . VAL A 1 93 ? -2.027 -4.987 9.057 1.00 92.94 93 VAL A C 1
ATOM 649 O O . VAL A 1 93 ? -0.975 -5.445 8.612 1.00 92.94 93 VAL A O 1
ATOM 652 N N . VAL A 1 94 ? -2.372 -3.705 8.866 1.00 95.88 94 VAL A N 1
ATOM 653 C CA . VAL A 1 94 ? -1.515 -2.742 8.140 1.00 95.88 94 VAL A CA 1
ATOM 654 C C . VAL A 1 94 ? -0.120 -2.659 8.762 1.00 95.88 94 VAL A C 1
ATOM 656 O O . VAL A 1 94 ? 0.876 -2.783 8.047 1.00 95.88 94 VAL A O 1
ATOM 659 N N . LEU A 1 95 ? -0.030 -2.508 10.087 1.00 97.12 95 LEU A N 1
ATOM 660 C CA . LEU A 1 95 ? 1.254 -2.442 10.785 1.00 97.12 95 LEU A CA 1
ATOM 661 C C . LEU A 1 95 ? 2.083 -3.726 10.600 1.00 97.12 95 LEU A C 1
ATOM 663 O O . LEU A 1 95 ? 3.298 -3.648 10.401 1.00 97.12 95 LEU A O 1
ATOM 667 N N . SER A 1 96 ? 1.447 -4.897 10.658 1.00 95.44 96 SER A N 1
ATOM 668 C CA . SER A 1 96 ? 2.102 -6.193 10.451 1.00 95.44 96 SER A CA 1
ATOM 669 C C . SER A 1 96 ? 2.709 -6.297 9.048 1.00 95.44 96 SER A C 1
ATOM 671 O O . SER A 1 96 ?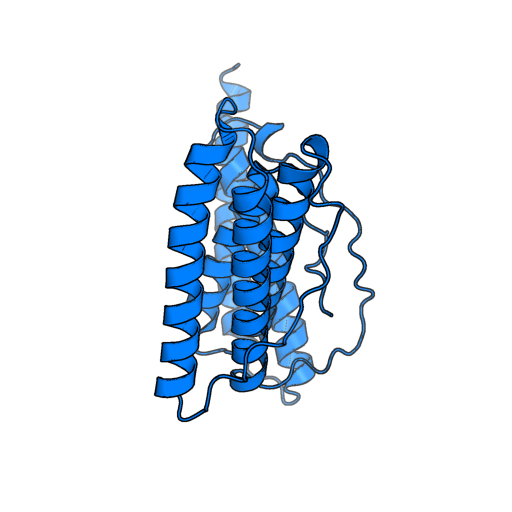 3.903 -6.569 8.909 1.00 95.44 96 SER A O 1
ATOM 673 N N . HIS A 1 97 ? 1.945 -5.962 8.003 1.00 95.44 97 HIS A N 1
ATOM 674 C CA . HIS A 1 97 ? 2.450 -5.985 6.628 1.00 95.44 97 HIS A CA 1
ATOM 675 C C . HIS A 1 97 ? 3.534 -4.932 6.369 1.00 95.44 97 HIS A C 1
ATOM 677 O O . HIS A 1 97 ? 4.508 -5.218 5.678 1.00 95.44 97 HIS A O 1
ATOM 683 N N . GLN A 1 98 ? 3.438 -3.738 6.960 1.00 97.62 98 GLN A N 1
ATOM 684 C CA . GLN A 1 98 ? 4.508 -2.736 6.867 1.00 97.62 98 GLN A CA 1
ATOM 685 C C . GLN A 1 98 ? 5.797 -3.202 7.552 1.00 97.62 98 GLN A C 1
ATOM 687 O O . GLN A 1 98 ? 6.893 -2.948 7.054 1.00 97.62 98 GLN A O 1
ATOM 692 N N . ARG A 1 99 ? 5.698 -3.908 8.683 1.00 96.94 99 ARG A N 1
ATOM 693 C CA . ARG A 1 99 ? 6.866 -4.522 9.327 1.00 96.94 99 ARG A CA 1
ATOM 694 C C . ARG A 1 99 ? 7.456 -5.647 8.482 1.00 96.94 99 ARG A C 1
ATOM 696 O O . ARG A 1 99 ? 8.678 -5.708 8.384 1.00 96.94 99 ARG A O 1
ATOM 703 N N . ALA A 1 100 ? 6.622 -6.480 7.858 1.00 96.31 100 ALA A N 1
ATOM 704 C CA . ALA A 1 100 ? 7.070 -7.498 6.909 1.00 96.31 100 ALA A CA 1
ATOM 705 C C . ALA A 1 100 ? 7.801 -6.864 5.715 1.00 96.31 100 ALA A C 1
ATOM 707 O O . ALA A 1 100 ? 8.872 -7.329 5.335 1.00 96.31 100 ALA A O 1
ATOM 708 N N . LEU A 1 101 ? 7.282 -5.752 5.179 1.00 97.19 101 LEU A N 1
ATOM 709 C CA . LEU A 1 101 ? 7.945 -4.982 4.128 1.00 97.19 101 LEU A CA 1
ATOM 710 C C . LEU A 1 101 ? 9.301 -4.442 4.595 1.00 97.19 101 LEU A C 1
ATOM 712 O O . LEU A 1 101 ? 10.297 -4.646 3.911 1.00 97.19 101 LEU A O 1
ATOM 716 N N . VAL A 1 102 ? 9.372 -3.795 5.764 1.00 96.75 102 VAL A N 1
ATOM 717 C CA . VAL A 1 102 ? 10.646 -3.301 6.321 1.00 96.75 102 VAL A CA 1
ATOM 718 C C . VAL A 1 102 ? 11.645 -4.445 6.491 1.00 96.75 102 VAL A C 1
ATOM 720 O O . VAL A 1 102 ? 12.797 -4.305 6.089 1.00 96.75 102 VAL A O 1
ATOM 723 N N . PHE A 1 103 ? 11.209 -5.579 7.042 1.00 95.00 103 PHE A N 1
ATOM 724 C CA . PHE A 1 103 ? 12.046 -6.765 7.204 1.00 95.00 103 PHE A CA 1
ATOM 725 C C . PHE A 1 103 ? 12.556 -7.289 5.855 1.00 95.00 103 PHE A C 1
ATOM 727 O O . PHE A 1 103 ? 13.753 -7.518 5.694 1.00 95.00 103 PHE A O 1
ATOM 734 N N . GLY A 1 104 ? 11.673 -7.423 4.864 1.00 94.81 104 GLY A N 1
ATOM 735 C CA . GLY A 1 104 ? 12.041 -7.895 3.533 1.00 94.81 104 GLY A CA 1
ATOM 736 C C . GLY A 1 104 ? 12.987 -6.942 2.805 1.00 94.81 104 GLY A C 1
ATOM 737 O O . GLY A 1 104 ? 13.981 -7.387 2.240 1.00 94.81 104 GLY A O 1
ATOM 738 N N . LEU A 1 105 ? 12.754 -5.630 2.891 1.00 94.56 105 LEU A N 1
ATOM 739 C CA . LEU A 1 105 ? 13.649 -4.613 2.335 1.00 94.56 105 LEU A CA 1
ATOM 740 C C . LEU A 1 105 ? 15.023 -4.623 3.020 1.00 94.56 105 LEU A C 1
ATOM 742 O O . LEU A 1 105 ? 16.034 -4.487 2.340 1.00 94.56 105 LEU A O 1
ATOM 746 N N . GLN A 1 106 ? 15.088 -4.833 4.339 1.00 93.25 106 GLN A N 1
ATOM 747 C CA . GLN A 1 106 ? 16.357 -5.010 5.058 1.00 93.25 106 GLN A CA 1
ATOM 748 C C . GLN A 1 106 ? 17.097 -6.273 4.609 1.00 93.25 106 GLN A C 1
ATOM 750 O O . GLN A 1 106 ? 18.312 -6.229 4.414 1.00 93.25 106 GLN A O 1
ATOM 755 N N . ALA A 1 107 ? 16.378 -7.385 4.432 1.00 92.25 107 ALA A N 1
ATOM 756 C CA . ALA A 1 107 ? 16.953 -8.640 3.963 1.00 92.25 107 ALA A CA 1
ATOM 757 C C . ALA A 1 107 ? 17.522 -8.502 2.543 1.00 92.25 107 ALA A C 1
ATOM 759 O O . ALA A 1 107 ? 18.664 -8.894 2.310 1.00 92.25 107 ALA A O 1
ATOM 760 N N . LEU A 1 108 ? 16.762 -7.889 1.630 1.00 91.44 108 LEU A N 1
ATOM 761 C CA . LEU A 1 108 ? 17.208 -7.595 0.267 1.00 91.44 108 LEU A CA 1
ATOM 762 C C . LEU A 1 108 ? 18.406 -6.636 0.269 1.00 91.44 108 LEU A C 1
ATOM 764 O O . LEU A 1 108 ? 19.410 -6.913 -0.379 1.00 91.44 108 LEU A O 1
ATOM 768 N N . TYR A 1 109 ? 18.359 -5.562 1.063 1.00 88.19 109 TYR A N 1
ATOM 769 C CA . TYR A 1 109 ? 19.444 -4.578 1.135 1.00 88.19 109 TYR A CA 1
ATOM 770 C C . TYR A 1 109 ? 20.735 -5.180 1.697 1.00 88.19 109 TYR A C 1
ATOM 772 O O . TYR A 1 109 ? 21.822 -4.902 1.202 1.00 88.19 109 TYR A O 1
ATOM 780 N N . GLY A 1 110 ? 20.636 -6.075 2.685 1.00 85.44 110 GLY A N 1
ATOM 781 C CA . GLY A 1 110 ? 21.790 -6.794 3.230 1.00 85.44 110 GLY A CA 1
ATOM 782 C C . GLY A 1 110 ? 22.450 -7.770 2.247 1.00 85.44 110 GLY A C 1
ATOM 783 O O . GLY A 1 110 ? 23.555 -8.244 2.513 1.00 85.44 110 GLY A O 1
ATOM 784 N N . ARG A 1 111 ? 21.783 -8.086 1.131 1.00 81.31 111 ARG A N 1
ATOM 785 C CA . ARG A 1 111 ? 22.253 -8.995 0.074 1.00 81.31 111 ARG A CA 1
ATOM 786 C C . ARG A 1 111 ? 22.486 -8.296 -1.266 1.00 81.31 111 ARG A C 1
ATOM 788 O O . ARG A 1 111 ? 22.896 -8.963 -2.212 1.00 81.31 111 ARG A O 1
ATOM 795 N N . ALA A 1 112 ? 22.242 -6.990 -1.330 1.00 72.06 112 ALA A N 1
ATOM 796 C CA . ALA A 1 112 ? 22.341 -6.193 -2.539 1.00 72.06 112 ALA A CA 1
ATOM 797 C C . ALA A 1 112 ? 23.758 -6.222 -3.136 1.00 72.06 112 ALA A C 1
ATOM 799 O O . ALA A 1 112 ? 24.761 -6.102 -2.425 1.00 72.06 112 ALA A O 1
ATOM 800 N N . ASP A 1 113 ? 23.828 -6.364 -4.459 1.00 70.25 113 ASP A N 1
ATOM 801 C CA . ASP A 1 113 ? 25.045 -6.128 -5.231 1.00 70.25 113 ASP A CA 1
ATOM 802 C C . ASP A 1 113 ? 25.096 -4.643 -5.598 1.00 70.25 113 ASP A C 1
ATOM 804 O O . ASP A 1 113 ? 24.532 -4.257 -6.621 1.00 70.25 113 ASP A O 1
ATOM 808 N N . TYR A 1 114 ? 25.819 -3.856 -4.783 1.00 65.12 114 TYR A N 1
ATOM 809 C CA . TYR A 1 114 ? 25.957 -2.382 -4.811 1.00 65.12 114 TYR A CA 1
ATOM 810 C C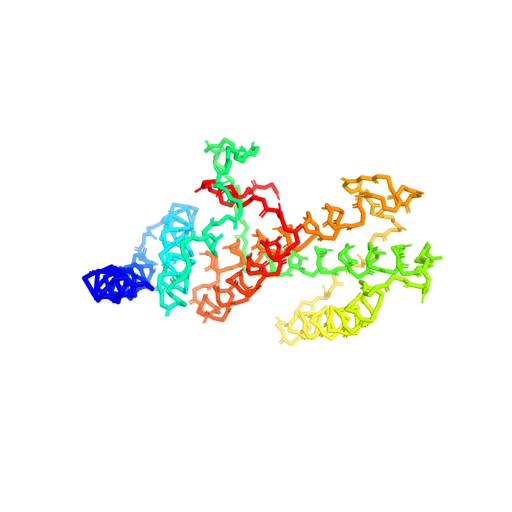 . TYR A 1 114 ? 26.347 -1.749 -6.160 1.00 65.12 114 TYR A C 1
ATOM 812 O O . TYR A 1 114 ? 26.529 -0.533 -6.259 1.00 65.12 114 TYR A O 1
ATOM 820 N N . THR A 1 115 ? 26.535 -2.559 -7.196 1.00 60.84 115 THR A N 1
ATOM 821 C CA . THR A 1 115 ? 26.747 -2.136 -8.577 1.00 60.84 115 THR A CA 1
ATOM 822 C C . THR A 1 115 ? 25.440 -1.964 -9.364 1.00 60.84 115 THR A C 1
ATOM 824 O O . THR A 1 115 ? 25.464 -1.370 -10.445 1.00 60.84 115 THR A O 1
ATOM 827 N N . GLN A 1 116 ? 24.298 -2.428 -8.839 1.00 66.75 116 GLN A N 1
ATOM 828 C CA . GLN A 1 116 ? 23.002 -2.376 -9.514 1.00 66.75 116 GLN A CA 1
ATOM 829 C C . GLN A 1 116 ? 22.230 -1.073 -9.216 1.00 66.75 116 GLN A C 1
ATOM 831 O O . GLN A 1 116 ? 22.160 -0.629 -8.070 1.00 66.75 116 GLN A O 1
ATOM 836 N N . PRO A 1 117 ? 21.554 -0.463 -10.214 1.00 65.06 117 PRO A N 1
ATOM 837 C CA . PRO A 1 117 ? 20.756 0.754 -10.007 1.00 65.06 117 PRO A CA 1
ATOM 838 C C . PRO A 1 117 ? 19.609 0.619 -8.989 1.00 65.06 117 PRO A C 1
ATOM 840 O O . PRO A 1 117 ? 19.163 1.624 -8.432 1.00 65.06 117 PRO A O 1
ATOM 843 N N . ILE A 1 118 ? 19.119 -0.604 -8.755 1.00 69.44 118 ILE A N 1
ATOM 844 C CA . ILE A 1 118 ? 17.983 -0.888 -7.866 1.00 69.44 118 ILE A CA 1
ATOM 845 C C . ILE A 1 118 ? 18.294 -0.587 -6.389 1.00 69.44 118 ILE A C 1
ATOM 847 O O . ILE A 1 118 ? 17.388 -0.276 -5.619 1.00 69.44 118 ILE A O 1
ATOM 851 N N . ASP A 1 119 ? 19.568 -0.565 -5.996 1.00 69.44 119 ASP A N 1
ATOM 852 C CA . ASP A 1 119 ? 19.965 -0.456 -4.588 1.00 69.44 119 ASP A CA 1
ATOM 853 C C . ASP A 1 119 ? 19.732 0.937 -3.999 1.00 69.44 119 ASP A C 1
ATOM 855 O O . ASP A 1 119 ? 19.319 1.077 -2.844 1.00 69.44 119 ASP A O 1
ATOM 859 N N . GLY A 1 120 ? 19.926 1.984 -4.808 1.00 75.44 120 GLY A N 1
ATOM 860 C CA . GLY A 1 120 ? 19.603 3.356 -4.411 1.00 75.44 120 GLY A CA 1
ATOM 861 C C . GLY A 1 120 ? 18.101 3.549 -4.176 1.00 75.44 120 GLY A C 1
ATOM 862 O O . GLY A 1 120 ? 17.700 4.267 -3.259 1.00 75.44 120 GLY A O 1
ATOM 863 N N . GLN A 1 121 ? 17.269 2.858 -4.961 1.00 86.94 121 GLN A N 1
ATOM 864 C CA . GLN A 1 121 ? 15.814 2.859 -4.793 1.00 86.94 121 GLN A CA 1
ATOM 865 C C . GLN A 1 121 ? 15.405 2.057 -3.554 1.00 86.94 121 GLN A C 1
ATOM 867 O O . GLN A 1 121 ? 14.542 2.497 -2.795 1.00 86.94 121 GLN A O 1
ATOM 872 N N . LEU A 1 122 ? 16.073 0.928 -3.303 1.00 88.69 122 LEU A N 1
ATOM 873 C CA . LEU A 1 122 ? 15.812 0.059 -2.158 1.00 88.69 122 LEU A CA 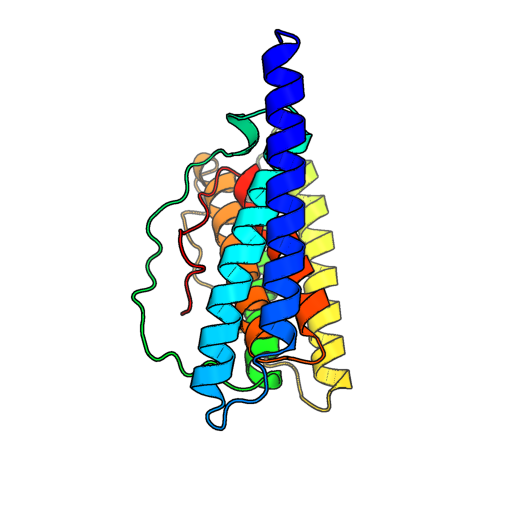1
ATOM 874 C C . LEU A 1 122 ? 16.089 0.770 -0.823 1.00 88.69 122 LEU A C 1
ATOM 876 O O . LEU A 1 122 ? 15.260 0.724 0.085 1.00 88.69 122 LEU A O 1
ATOM 880 N N . ALA A 1 123 ? 17.214 1.485 -0.709 1.00 88.69 123 ALA A N 1
ATOM 881 C CA . ALA A 1 123 ? 17.559 2.243 0.499 1.00 88.69 123 ALA A CA 1
ATOM 882 C C . ALA A 1 123 ? 16.570 3.389 0.779 1.00 88.69 123 ALA A C 1
ATOM 884 O O . ALA A 1 123 ? 16.142 3.597 1.924 1.00 88.69 123 ALA A O 1
ATOM 885 N N . ALA A 1 124 ? 16.187 4.123 -0.272 1.00 92.25 124 ALA A N 1
ATOM 886 C CA . ALA A 1 124 ? 15.190 5.182 -0.173 1.00 92.25 124 ALA A CA 1
ATOM 887 C C . ALA A 1 124 ? 13.840 4.606 0.271 1.00 92.25 124 ALA A C 1
ATOM 889 O O . ALA A 1 124 ? 13.262 5.078 1.254 1.00 92.25 124 ALA A O 1
ATOM 890 N N . ARG A 1 125 ? 13.388 3.521 -0.369 1.00 95.06 125 ARG A N 1
ATOM 891 C CA . ARG A 1 125 ? 12.127 2.874 -0.011 1.00 95.06 125 ARG A CA 1
ATOM 892 C C . ARG A 1 125 ? 12.143 2.318 1.406 1.00 95.06 125 ARG A C 1
ATOM 894 O O . ARG A 1 125 ? 11.159 2.507 2.115 1.00 95.06 125 ARG A O 1
ATOM 901 N N . LEU A 1 126 ? 13.229 1.683 1.849 1.00 95.62 126 LEU A N 1
ATOM 902 C CA . LEU A 1 126 ? 13.354 1.180 3.220 1.00 95.62 126 LEU A CA 1
ATOM 903 C C . LEU A 1 126 ? 13.151 2.305 4.244 1.00 95.62 126 LEU A C 1
ATOM 905 O O . LEU A 1 126 ? 12.393 2.147 5.202 1.00 95.62 126 LEU A O 1
ATOM 909 N N . SER A 1 127 ? 13.768 3.463 4.007 1.00 95.75 127 SER A N 1
ATOM 910 C CA . SER A 1 127 ? 13.601 4.637 4.869 1.00 95.75 127 SER A CA 1
ATOM 911 C C . SER A 1 127 ? 12.150 5.132 4.884 1.00 95.75 127 SER A C 1
ATOM 913 O O . SER A 1 127 ? 11.621 5.487 5.938 1.00 95.75 127 SER A O 1
ATOM 915 N N . GLU A 1 128 ? 11.472 5.135 3.734 1.00 97.38 128 GLU A N 1
ATOM 916 C CA . GLU A 1 128 ? 10.043 5.454 3.653 1.00 97.38 128 GLU A CA 1
ATOM 917 C C . GLU A 1 128 ? 9.172 4.434 4.392 1.00 97.38 128 GLU A C 1
ATOM 919 O O . GLU A 1 128 ? 8.315 4.831 5.176 1.00 97.38 128 GLU A O 1
ATOM 924 N N . ALA A 1 129 ? 9.419 3.137 4.202 1.00 97.81 129 ALA A N 1
ATOM 925 C CA . ALA A 1 129 ? 8.654 2.057 4.819 1.00 97.81 129 ALA A CA 1
ATOM 926 C C . ALA A 1 129 ? 8.772 2.086 6.350 1.00 97.81 129 ALA A C 1
ATOM 928 O O . ALA A 1 129 ? 7.787 1.873 7.056 1.00 97.81 129 ALA A O 1
ATOM 929 N N . MET A 1 130 ? 9.954 2.422 6.879 1.00 98.00 130 MET A N 1
ATOM 930 C CA . MET A 1 130 ? 10.147 2.631 8.316 1.00 98.00 130 MET A CA 1
ATOM 931 C C . MET A 1 130 ? 9.300 3.798 8.839 1.00 98.00 130 MET A C 1
ATOM 933 O O . MET A 1 130 ? 8.642 3.650 9.866 1.00 98.00 130 MET A O 1
ATOM 937 N N . ARG A 1 131 ? 9.245 4.926 8.116 1.00 98.31 131 ARG A N 1
ATOM 938 C CA . ARG A 1 131 ? 8.383 6.062 8.495 1.00 98.31 131 ARG A CA 1
ATOM 939 C C . ARG A 1 131 ? 6.898 5.706 8.430 1.00 98.31 131 ARG A C 1
ATOM 941 O O . ARG A 1 131 ? 6.158 6.069 9.338 1.00 98.31 131 ARG A O 1
ATOM 948 N N . GLU A 1 132 ? 6.465 4.998 7.387 1.00 98.06 132 GLU A N 1
ATOM 949 C CA . GLU A 1 132 ? 5.078 4.532 7.216 1.00 98.06 132 GLU A CA 1
ATOM 950 C C . GLU A 1 132 ? 4.658 3.591 8.362 1.00 98.06 132 GLU A C 1
ATOM 952 O O . GLU A 1 132 ? 3.587 3.760 8.954 1.00 98.06 132 GLU A O 1
ATOM 957 N N . ARG A 1 133 ? 5.536 2.651 8.735 1.00 97.69 133 ARG A N 1
ATOM 958 C CA . ARG A 1 133 ? 5.363 1.761 9.891 1.00 97.69 133 ARG A CA 1
ATOM 959 C C . ARG A 1 133 ? 5.216 2.545 11.193 1.00 97.69 133 ARG A C 1
ATOM 961 O O . ARG A 1 133 ? 4.295 2.292 11.970 1.00 97.69 133 ARG A O 1
ATOM 968 N N . ASP A 1 134 ? 6.126 3.481 11.444 1.00 97.88 134 ASP A N 1
ATOM 969 C CA . ASP A 1 134 ? 6.159 4.241 12.696 1.00 97.88 134 ASP A CA 1
ATOM 970 C C . ASP A 1 134 ? 4.940 5.167 12.818 1.00 97.88 134 ASP A C 1
ATOM 972 O O . ASP A 1 134 ? 4.351 5.272 13.895 1.00 97.88 134 ASP A O 1
ATOM 976 N N . ALA A 1 135 ? 4.492 5.759 11.706 1.00 97.50 135 ALA A N 1
ATOM 977 C CA . ALA A 1 135 ? 3.257 6.536 11.648 1.00 97.50 135 ALA A CA 1
ATOM 978 C C . ALA A 1 135 ? 2.022 5.680 11.978 1.00 97.50 135 ALA A C 1
ATOM 980 O O . ALA A 1 135 ? 1.168 6.104 12.757 1.00 97.50 135 ALA A O 1
ATOM 981 N N . THR A 1 136 ? 1.947 4.453 11.455 1.00 97.44 136 THR A N 1
ATOM 982 C CA . THR A 1 136 ? 0.835 3.532 11.745 1.00 97.44 136 THR A CA 1
ATOM 983 C C . THR A 1 136 ? 0.838 3.091 13.211 1.00 97.44 136 THR A C 1
ATOM 985 O O . THR A 1 136 ? -0.209 3.096 13.862 1.00 97.44 136 THR A O 1
ATOM 988 N N . ALA A 1 137 ? 2.009 2.783 13.778 1.00 97.12 137 ALA A N 1
ATOM 989 C CA . ALA A 1 137 ? 2.144 2.464 15.201 1.00 97.12 137 ALA A CA 1
ATOM 990 C C . ALA A 1 137 ? 1.740 3.647 16.104 1.00 97.12 137 ALA A C 1
ATOM 992 O O . ALA A 1 137 ? 1.051 3.463 17.115 1.00 97.12 137 ALA A O 1
ATOM 993 N N . ALA A 1 138 ? 2.112 4.871 15.720 1.00 96.69 138 ALA A N 1
ATOM 994 C CA . ALA A 1 138 ? 1.685 6.083 16.409 1.00 96.69 138 ALA A CA 1
ATOM 995 C C . ALA A 1 138 ? 0.163 6.284 16.320 1.00 96.69 138 ALA A C 1
ATOM 997 O O . ALA A 1 138 ? -0.462 6.599 17.330 1.00 96.69 138 ALA A O 1
ATOM 998 N N . ALA A 1 139 ? -0.452 6.033 15.159 1.00 94.62 139 ALA A N 1
ATOM 999 C CA . ALA A 1 139 ? -1.900 6.129 14.974 1.00 94.62 139 ALA A CA 1
ATOM 1000 C C . ALA A 1 139 ? -2.677 5.107 15.825 1.00 94.62 139 ALA A C 1
ATOM 1002 O O . ALA A 1 139 ? -3.709 5.444 16.403 1.00 94.62 139 ALA A O 1
ATOM 1003 N N . ILE A 1 140 ? -2.171 3.875 15.956 1.00 96.00 140 ILE A N 1
ATOM 1004 C CA . ILE A 1 140 ? -2.737 2.859 16.862 1.00 96.00 140 ILE A CA 1
ATOM 1005 C C . ILE A 1 140 ? -2.691 3.350 18.314 1.00 96.00 140 ILE A C 1
ATOM 1007 O O . ILE A 1 140 ? -3.700 3.296 19.017 1.00 96.00 140 ILE A O 1
ATOM 1011 N N . THR A 1 141 ? -1.542 3.890 18.730 1.00 96.12 141 THR A N 1
ATOM 1012 C CA . THR A 1 141 ? -1.343 4.421 20.087 1.00 96.12 141 THR A CA 1
ATOM 1013 C C . THR A 1 141 ? -2.258 5.615 20.367 1.00 96.12 141 THR A C 1
ATOM 1015 O O . THR A 1 141 ? -2.889 5.681 21.420 1.00 96.12 141 THR A O 1
ATOM 1018 N N . ALA A 1 142 ? -2.392 6.537 19.409 1.00 93.62 142 ALA A N 1
ATOM 1019 C CA . ALA A 1 142 ? -3.300 7.680 19.500 1.00 93.62 142 ALA A CA 1
ATOM 1020 C C . ALA A 1 142 ? -4.778 7.255 19.580 1.00 93.62 142 ALA A C 1
ATOM 1022 O O . ALA A 1 142 ? -5.579 7.936 20.215 1.00 93.62 142 ALA A O 1
ATOM 1023 N N . GLY A 1 143 ? -5.128 6.111 18.984 1.00 89.69 143 GLY A N 1
ATOM 1024 C CA . GLY A 1 143 ? -6.443 5.480 19.100 1.00 89.69 143 GLY A CA 1
ATOM 1025 C C . GLY A 1 143 ? -6.695 4.752 20.427 1.00 89.69 143 GLY A C 1
ATOM 1026 O O . GLY A 1 143 ? -7.752 4.149 20.581 1.00 89.69 143 GLY A O 1
ATOM 1027 N N . GLY A 1 144 ? -5.751 4.781 21.376 1.00 92.19 144 GLY A N 1
ATOM 1028 C CA . GLY A 1 144 ? -5.887 4.153 22.694 1.00 92.19 144 GLY A CA 1
ATOM 1029 C C . GLY A 1 144 ? -5.584 2.652 22.730 1.00 92.19 144 GLY A C 1
ATOM 1030 O O . GLY A 1 144 ? -5.796 2.018 23.761 1.00 92.19 144 GLY A O 1
ATOM 1031 N N . ALA A 1 145 ? -5.076 2.080 21.637 1.00 92.88 145 ALA A N 1
ATOM 1032 C CA . ALA A 1 145 ? -4.652 0.686 21.568 1.00 92.88 145 ALA A CA 1
ATOM 1033 C C . ALA A 1 145 ? -3.123 0.567 21.655 1.00 92.88 145 ALA A C 1
ATOM 1035 O O . ALA A 1 145 ? -2.385 1.509 21.377 1.00 92.88 145 ALA A O 1
ATOM 1036 N N . THR A 1 146 ? -2.622 -0.608 22.031 1.00 94.56 146 THR A N 1
ATOM 1037 C CA . THR A 1 146 ? -1.183 -0.900 21.981 1.00 94.56 146 THR A CA 1
ATOM 1038 C C . THR A 1 146 ? -0.845 -1.563 20.643 1.00 94.56 146 THR A C 1
ATOM 1040 O O . THR A 1 146 ? -1.521 -2.524 20.269 1.00 94.56 146 THR A O 1
ATOM 1043 N N . PRO A 1 147 ? 0.173 -1.085 19.900 1.00 94.62 147 PRO A N 1
ATOM 1044 C CA . PRO A 1 147 ? 0.678 -1.794 18.729 1.00 94.62 147 PRO A CA 1
ATOM 1045 C C . PRO A 1 147 ? 1.085 -3.216 19.104 1.00 94.62 147 PRO A C 1
ATOM 1047 O O . PRO A 1 147 ? 1.835 -3.406 20.064 1.00 94.62 147 PRO A O 1
ATOM 1050 N N . GLU A 1 148 ? 0.616 -4.209 18.350 1.00 91.62 148 GLU A N 1
ATOM 1051 C CA . GLU A 1 148 ? 1.008 -5.596 18.594 1.00 91.62 148 GLU A CA 1
ATOM 1052 C C . GLU A 1 148 ? 2.536 -5.741 18.519 1.00 91.62 148 GLU A C 1
ATOM 1054 O O . GLU A 1 148 ? 3.195 -4.992 17.782 1.00 91.62 148 GLU A O 1
ATOM 1059 N N . PRO A 1 149 ? 3.148 -6.658 19.286 1.00 87.81 149 PRO A N 1
ATOM 1060 C CA . PRO A 1 149 ? 4.582 -6.895 19.199 1.00 87.81 149 PRO A CA 1
ATOM 1061 C C . PRO A 1 149 ? 4.962 -7.389 17.799 1.00 87.81 149 PRO A C 1
ATOM 1063 O O . PRO A 1 149 ? 4.181 -8.045 17.113 1.00 87.81 149 PRO A O 1
ATOM 1066 N N . GLN A 1 150 ? 6.171 -7.052 17.352 1.00 85.56 150 GLN A N 1
ATOM 1067 C CA . GLN A 1 150 ? 6.683 -7.576 16.090 1.00 85.56 150 GLN A CA 1
ATOM 1068 C C . GLN A 1 150 ? 6.931 -9.091 16.238 1.00 85.56 150 GLN A C 1
ATOM 1070 O O . GLN A 1 150 ? 7.589 -9.483 17.206 1.00 85.56 150 GLN A O 1
ATOM 1075 N N . PRO A 1 151 ? 6.437 -9.942 15.319 1.00 83.25 151 PRO A N 1
ATOM 1076 C CA . PRO A 1 151 ? 6.775 -11.358 15.310 1.00 83.25 151 PRO A CA 1
ATOM 1077 C C . PRO A 1 151 ? 8.287 -11.562 15.130 1.00 83.25 151 PRO A C 1
ATOM 1079 O O . PRO A 1 151 ? 8.961 -10.720 14.527 1.00 83.25 151 PRO A O 1
ATOM 1082 N N . PRO A 1 152 ? 8.834 -12.676 15.645 1.00 78.44 152 PRO A N 1
ATOM 1083 C CA . PRO A 1 152 ? 10.268 -12.948 15.586 1.00 78.44 152 PRO A CA 1
ATOM 1084 C C . PRO A 1 152 ? 10.773 -13.175 14.155 1.00 78.44 152 PRO A C 1
ATOM 1086 O O . PRO A 1 152 ? 11.949 -12.943 13.883 1.00 78.44 152 PRO A O 1
ATOM 1089 N N . GLU A 1 153 ? 9.897 -13.606 13.248 1.00 83.38 153 GLU A N 1
ATOM 1090 C CA . GLU A 1 153 ? 10.223 -13.903 11.857 1.00 83.38 153 GLU A CA 1
ATOM 1091 C C . GLU A 1 153 ? 9.054 -13.575 10.921 1.00 83.38 153 GLU A C 1
ATOM 1093 O O . GLU A 1 153 ? 7.893 -13.544 11.337 1.00 83.38 153 GLU A O 1
ATOM 1098 N N . TYR A 1 154 ? 9.382 -13.347 9.649 1.00 88.50 154 TYR A N 1
ATOM 1099 C CA . TYR A 1 154 ? 8.425 -13.232 8.553 1.00 88.50 154 TYR A CA 1
ATOM 1100 C C . TYR A 1 154 ? 8.812 -14.205 7.443 1.00 88.50 154 TYR A C 1
ATOM 1102 O O . TYR A 1 154 ? 9.984 -14.299 7.073 1.00 88.50 154 TYR A O 1
ATOM 1110 N N . ALA A 1 155 ? 7.820 -14.900 6.888 1.00 87.81 155 ALA A N 1
ATOM 1111 C CA . ALA A 1 155 ? 8.015 -15.696 5.686 1.00 87.81 155 ALA A CA 1
ATOM 1112 C C . ALA A 1 155 ? 8.246 -14.768 4.483 1.00 87.81 155 ALA A C 1
ATOM 1114 O O . ALA A 1 155 ? 7.465 -13.845 4.244 1.00 87.81 155 ALA A O 1
ATOM 1115 N N . MET A 1 156 ? 9.317 -15.015 3.728 1.00 90.75 156 MET A N 1
ATOM 1116 C CA . MET A 1 156 ? 9.628 -14.253 2.520 1.00 90.75 156 MET A CA 1
ATOM 1117 C C . MET A 1 156 ? 8.885 -14.833 1.307 1.00 90.75 156 MET A C 1
ATOM 1119 O O . MET A 1 156 ? 8.849 -16.054 1.156 1.00 90.75 156 MET A O 1
ATOM 1123 N N . PRO A 1 157 ? 8.343 -13.994 0.405 1.00 90.06 157 PRO A N 1
ATOM 1124 C CA . PRO A 1 157 ? 7.609 -14.439 -0.786 1.00 90.06 157 PRO A CA 1
ATOM 1125 C C . PRO A 1 157 ? 8.522 -14.936 -1.929 1.00 90.06 157 PRO A C 1
ATOM 1127 O O . PRO A 1 157 ? 8.125 -14.931 -3.093 1.00 90.06 157 PRO A O 1
ATOM 1130 N N . GLY A 1 158 ? 9.756 -15.334 -1.614 1.00 91.81 158 GLY A N 1
ATOM 1131 C CA . GLY A 1 158 ? 10.768 -15.775 -2.571 1.00 91.81 158 GLY A CA 1
ATOM 1132 C C . GLY A 1 158 ? 12.124 -16.016 -1.908 1.00 91.81 158 GLY A C 1
ATOM 1133 O O . GLY A 1 158 ? 12.274 -15.870 -0.690 1.00 91.81 158 GLY A O 1
ATOM 1134 N N . ASP A 1 159 ? 13.114 -16.379 -2.720 1.00 89.75 159 ASP A N 1
ATOM 1135 C CA . ASP A 1 159 ? 14.484 -16.611 -2.264 1.00 89.75 159 ASP A CA 1
ATOM 1136 C C . ASP A 1 159 ? 15.290 -15.305 -2.255 1.00 89.75 159 ASP A C 1
ATOM 1138 O O . ASP A 1 159 ? 15.705 -14.794 -3.292 1.00 89.75 159 ASP A O 1
ATOM 1142 N N . VAL A 1 160 ? 15.551 -14.773 -1.059 1.00 87.50 160 VAL A N 1
ATOM 1143 C CA . VAL A 1 160 ? 16.346 -13.546 -0.861 1.00 87.50 160 VAL A CA 1
ATOM 1144 C C . VAL A 1 160 ? 17.815 -13.686 -1.273 1.00 87.50 160 VAL A C 1
ATOM 1146 O O . VAL A 1 160 ? 18.534 -12.689 -1.304 1.00 87.50 160 VAL A O 1
ATOM 1149 N N . THR A 1 161 ? 18.290 -14.908 -1.524 1.00 86.19 161 THR A N 1
ATOM 1150 C CA . THR A 1 161 ? 19.659 -15.168 -1.988 1.00 86.19 161 THR A CA 1
ATOM 1151 C C . THR A 1 161 ? 19.788 -15.166 -3.506 1.00 86.19 161 THR A C 1
ATOM 1153 O O . THR A 1 161 ? 20.911 -15.151 -4.006 1.00 86.19 161 THR A O 1
ATOM 1156 N N . ASP A 1 162 ? 18.666 -15.124 -4.229 1.00 88.31 162 ASP A N 1
ATOM 1157 C CA . ASP A 1 162 ? 18.611 -15.018 -5.681 1.00 88.31 162 ASP A CA 1
ATOM 1158 C C . ASP A 1 162 ? 18.339 -13.558 -6.098 1.00 88.31 162 ASP A C 1
ATOM 1160 O O . ASP A 1 162 ? 17.200 -13.086 -6.009 1.00 88.31 162 ASP A O 1
ATOM 1164 N N . PRO A 1 163 ? 19.350 -12.816 -6.600 1.00 84.44 163 PRO A N 1
ATOM 1165 C CA . PRO A 1 163 ? 19.180 -11.416 -6.983 1.00 84.44 163 PRO A CA 1
ATOM 1166 C C . PRO A 1 163 ? 18.124 -11.206 -8.073 1.00 84.44 163 PRO A C 1
ATOM 1168 O O . PRO A 1 163 ? 17.535 -10.124 -8.144 1.00 84.44 163 PRO A O 1
ATOM 1171 N N . SER A 1 164 ? 17.847 -12.226 -8.897 1.00 87.06 164 SER A N 1
ATOM 1172 C CA . SER A 1 164 ? 16.838 -12.141 -9.958 1.00 87.06 164 SER A CA 1
ATOM 1173 C C . SER A 1 164 ? 15.407 -12.045 -9.415 1.00 87.06 164 SER A C 1
ATOM 1175 O O . SER A 1 164 ? 14.529 -11.521 -10.099 1.00 87.06 164 SER A O 1
ATOM 1177 N N . GLN A 1 165 ? 15.185 -12.454 -8.161 1.00 91.06 165 GLN A N 1
ATOM 1178 C CA . GLN A 1 165 ? 13.891 -12.377 -7.482 1.00 91.06 165 GLN A CA 1
ATOM 1179 C C . GLN A 1 165 ? 13.689 -11.075 -6.695 1.00 91.06 165 GLN A C 1
ATOM 1181 O O . GLN A 1 165 ? 12.612 -10.869 -6.143 1.00 91.06 165 GLN A O 1
ATOM 1186 N N . THR A 1 166 ? 14.666 -10.159 -6.658 1.00 90.56 166 THR A N 1
ATOM 1187 C CA . THR A 1 166 ? 14.590 -8.925 -5.846 1.00 90.56 166 THR A CA 1
ATOM 1188 C C . THR A 1 166 ? 13.322 -8.114 -6.125 1.00 90.56 166 THR A C 1
ATOM 1190 O O . THR A 1 166 ? 12.587 -7.778 -5.196 1.00 90.56 166 THR A O 1
ATOM 1193 N N . ALA A 1 167 ? 13.032 -7.834 -7.401 1.00 91.44 167 ALA A N 1
ATOM 1194 C CA . ALA A 1 167 ? 11.852 -7.061 -7.788 1.00 91.44 167 ALA A CA 1
ATOM 1195 C C . ALA A 1 167 ? 10.546 -7.804 -7.465 1.00 91.44 167 ALA A C 1
ATOM 1197 O O . ALA A 1 167 ? 9.608 -7.198 -6.956 1.00 91.44 167 ALA A O 1
ATOM 1198 N N . GLN A 1 168 ? 10.510 -9.123 -7.678 1.00 93.31 168 GLN A N 1
ATOM 1199 C CA . GLN A 1 168 ? 9.358 -9.962 -7.343 1.00 93.31 168 GLN A CA 1
ATOM 1200 C C . GLN A 1 168 ? 9.080 -9.958 -5.834 1.00 93.31 168 GLN A C 1
ATOM 1202 O O . GLN A 1 168 ? 7.942 -9.757 -5.417 1.00 93.31 168 GLN A O 1
ATOM 1207 N N . ILE A 1 169 ? 10.113 -10.167 -5.014 1.00 94.62 169 ILE A N 1
ATOM 1208 C CA . ILE A 1 169 ? 9.998 -10.205 -3.553 1.00 94.62 169 ILE A CA 1
ATOM 1209 C C . ILE A 1 169 ? 9.515 -8.854 -3.036 1.00 94.62 169 ILE A C 1
ATOM 1211 O O . ILE A 1 169 ? 8.554 -8.793 -2.270 1.00 94.62 169 ILE A O 1
ATOM 1215 N N . TRP A 1 170 ? 10.151 -7.766 -3.475 1.00 95.31 170 TRP A N 1
ATOM 1216 C CA . TRP A 1 170 ? 9.751 -6.419 -3.087 1.00 95.31 170 TRP A CA 1
ATOM 1217 C C . TRP A 1 170 ? 8.313 -6.128 -3.539 1.00 95.31 170 TRP A C 1
ATOM 1219 O O . TRP A 1 170 ? 7.474 -5.746 -2.724 1.00 95.31 170 TRP A O 1
ATOM 1229 N N . GLY A 1 171 ? 7.980 -6.400 -4.798 1.00 94.56 171 GLY A N 1
ATOM 1230 C CA . GLY A 1 171 ? 6.653 -6.132 -5.338 1.00 94.56 171 GLY A CA 1
ATOM 1231 C C . GLY A 1 171 ? 5.545 -6.932 -4.647 1.00 94.56 171 GLY A C 1
ATOM 1232 O O . GLY A 1 171 ? 4.451 -6.404 -4.448 1.00 94.56 171 GLY A O 1
ATOM 1233 N N . ALA A 1 172 ? 5.815 -8.172 -4.232 1.00 94.25 172 ALA A N 1
ATOM 1234 C CA . ALA A 1 172 ? 4.879 -8.979 -3.450 1.00 94.25 172 ALA A CA 1
ATOM 1235 C C . ALA A 1 172 ? 4.638 -8.397 -2.045 1.00 94.25 172 ALA A C 1
ATOM 1237 O O . ALA A 1 172 ? 3.507 -8.411 -1.556 1.00 94.25 172 ALA A O 1
ATOM 1238 N N . LEU A 1 173 ? 5.672 -7.840 -1.405 1.00 96.31 173 LEU A N 1
ATOM 1239 C CA . LEU A 1 173 ? 5.535 -7.169 -0.110 1.00 96.31 173 LEU A CA 1
ATOM 1240 C C . LEU A 1 173 ? 4.715 -5.875 -0.225 1.00 96.31 173 LEU A C 1
ATOM 1242 O O . LEU A 1 173 ? 3.842 -5.642 0.610 1.00 96.31 173 LEU A O 1
ATOM 1246 N N . GLU A 1 174 ? 4.926 -5.067 -1.270 1.00 96.69 174 GLU A N 1
ATOM 1247 C CA . GLU A 1 174 ? 4.106 -3.867 -1.524 1.00 96.69 174 GLU A CA 1
ATOM 1248 C C . GLU A 1 174 ? 2.639 -4.237 -1.785 1.00 96.69 174 GLU A C 1
ATOM 1250 O O . GLU A 1 174 ? 1.730 -3.608 -1.240 1.00 96.69 174 GLU A O 1
ATOM 1255 N N . LEU A 1 175 ? 2.394 -5.307 -2.553 1.00 93.56 175 LEU A N 1
ATOM 1256 C CA . LEU A 1 175 ? 1.047 -5.827 -2.793 1.00 93.56 175 LEU A CA 1
ATOM 1257 C C . LEU A 1 175 ? 0.361 -6.266 -1.488 1.00 93.56 175 LEU A C 1
ATOM 1259 O O . LEU A 1 175 ? -0.828 -6.012 -1.294 1.00 93.56 175 LEU A O 1
ATOM 1263 N N . ALA A 1 176 ? 1.097 -6.886 -0.566 1.00 93.06 176 ALA A N 1
ATOM 1264 C CA . ALA A 1 176 ? 0.551 -7.276 0.730 1.00 93.06 176 ALA A CA 1
ATOM 1265 C C . ALA A 1 176 ? 0.153 -6.049 1.579 1.00 93.06 176 ALA A C 1
ATOM 1267 O O . ALA A 1 176 ? -0.923 -6.029 2.179 1.00 93.06 176 ALA A O 1
ATOM 1268 N N . VAL A 1 177 ? 0.964 -4.983 1.567 1.00 95.75 177 VAL A N 1
ATOM 1269 C CA . VAL A 1 177 ? 0.622 -3.710 2.230 1.00 95.75 177 VAL A CA 1
ATOM 1270 C C . VAL A 1 177 ? -0.589 -3.045 1.559 1.00 95.75 177 VAL A C 1
ATOM 1272 O O . VAL A 1 177 ? -1.458 -2.520 2.257 1.00 95.75 177 VAL A O 1
ATOM 1275 N N . MET A 1 178 ? -0.698 -3.103 0.227 1.00 93.81 178 MET A N 1
ATOM 1276 C CA . MET A 1 178 ? -1.871 -2.626 -0.520 1.00 93.81 178 MET A CA 1
ATOM 1277 C C . MET A 1 178 ? -3.161 -3.317 -0.051 1.00 93.81 178 MET A C 1
ATOM 1279 O O . MET A 1 178 ? -4.142 -2.636 0.257 1.00 93.81 178 MET A O 1
ATOM 1283 N N . ASN A 1 179 ? -3.155 -4.652 0.042 1.00 90.12 179 ASN A N 1
ATOM 1284 C CA . ASN A 1 179 ? -4.307 -5.425 0.516 1.00 90.12 179 ASN A CA 1
ATOM 1285 C C . ASN A 1 179 ? -4.676 -5.036 1.960 1.00 90.12 179 ASN A C 1
ATOM 1287 O O . ASN A 1 179 ? -5.849 -4.835 2.267 1.00 90.12 179 ASN A O 1
ATOM 1291 N N . ALA A 1 180 ? -3.695 -4.836 2.842 1.00 92.19 180 ALA A N 1
ATOM 1292 C CA . ALA A 1 180 ? -3.962 -4.410 4.215 1.00 92.19 180 ALA A CA 1
ATOM 1293 C C . ALA A 1 180 ? -4.633 -3.024 4.291 1.00 92.19 180 ALA A C 1
ATOM 1295 O O . ALA A 1 180 ? -5.600 -2.835 5.033 1.00 92.19 180 ALA A O 1
ATOM 1296 N N . TRP A 1 181 ? -4.170 -2.057 3.490 1.00 94.44 181 TRP A N 1
ATOM 1297 C CA . TRP A 1 181 ? -4.789 -0.729 3.418 1.00 94.44 181 TRP A CA 1
ATOM 1298 C C . TRP A 1 181 ? -6.207 -0.771 2.875 1.00 94.44 181 TRP A C 1
ATOM 1300 O O . TRP A 1 181 ? -7.087 -0.086 3.392 1.00 94.44 181 TRP A O 1
ATOM 1310 N N . ALA A 1 182 ? -6.448 -1.591 1.858 1.00 89.44 182 ALA A N 1
ATOM 1311 C CA . ALA A 1 182 ? -7.767 -1.693 1.267 1.00 89.44 182 ALA A CA 1
ATOM 1312 C C . ALA A 1 182 ? -8.765 -2.405 2.213 1.00 89.44 182 ALA A C 1
ATOM 1314 O O . ALA A 1 182 ? -9.937 -2.027 2.254 1.00 89.44 182 ALA A O 1
ATOM 1315 N N . ARG A 1 183 ? -8.289 -3.318 3.080 1.00 88.44 183 ARG A N 1
ATOM 1316 C CA . ARG A 1 183 ? -9.073 -3.875 4.198 1.00 88.44 183 ARG A CA 1
ATOM 1317 C C . ARG A 1 183 ? -9.441 -2.779 5.192 1.00 88.44 183 ARG A C 1
ATOM 1319 O O . ARG A 1 183 ? -10.614 -2.638 5.529 1.00 88.44 183 ARG A O 1
ATOM 1326 N N . LEU A 1 184 ? -8.464 -1.978 5.625 1.00 91.12 184 LEU A N 1
ATOM 1327 C CA . LEU A 1 184 ? -8.710 -0.863 6.542 1.00 91.12 184 LEU A CA 1
ATOM 1328 C C . LEU A 1 184 ? -9.704 0.141 5.950 1.00 91.12 184 LEU A C 1
ATOM 1330 O O . LEU A 1 184 ? -10.649 0.527 6.630 1.00 91.12 184 LEU A O 1
ATOM 1334 N N . ALA A 1 185 ? -9.548 0.507 4.678 1.00 89.25 185 ALA A N 1
ATOM 1335 C CA . ALA A 1 185 ? -10.464 1.411 3.993 1.00 89.25 185 ALA A CA 1
ATOM 1336 C C . ALA A 1 185 ? -11.906 0.891 4.005 1.00 89.25 185 ALA A C 1
ATOM 1338 O O . ALA A 1 185 ? -12.849 1.678 4.067 1.00 89.25 185 ALA A O 1
ATOM 1339 N N . ALA A 1 186 ? -12.104 -0.425 3.958 1.00 85.25 186 ALA A N 1
ATOM 1340 C CA . ALA A 1 186 ? -13.441 -0.983 3.932 1.00 85.25 186 ALA A CA 1
ATOM 1341 C C . ALA A 1 186 ? -14.170 -0.908 5.275 1.00 85.25 186 ALA A C 1
ATOM 1343 O O . ALA A 1 186 ? -15.368 -0.603 5.282 1.00 85.25 186 ALA A O 1
ATOM 1344 N N . VAL A 1 187 ? -13.450 -1.127 6.379 1.00 86.62 187 VAL A N 1
ATOM 1345 C CA . VAL A 1 187 ? -14.009 -1.159 7.741 1.00 86.62 187 VAL A CA 1
ATOM 1346 C C . VAL A 1 187 ? -13.948 0.191 8.466 1.00 86.62 187 VAL A C 1
ATOM 1348 O O . VAL A 1 187 ? -14.756 0.445 9.355 1.00 86.62 187 VAL A O 1
ATOM 1351 N N . ASP A 1 188 ? -13.032 1.085 8.085 1.00 88.31 188 ASP A N 1
ATOM 1352 C CA . ASP A 1 188 ? -12.863 2.409 8.693 1.00 88.31 188 ASP A CA 1
ATOM 1353 C C . ASP A 1 188 ? -13.552 3.481 7.845 1.00 88.31 188 ASP A C 1
ATOM 1355 O O . ASP A 1 188 ? -12.939 4.121 6.994 1.00 88.31 188 ASP A O 1
ATOM 1359 N N . ALA A 1 189 ? -14.851 3.693 8.066 1.00 82.69 189 ALA A N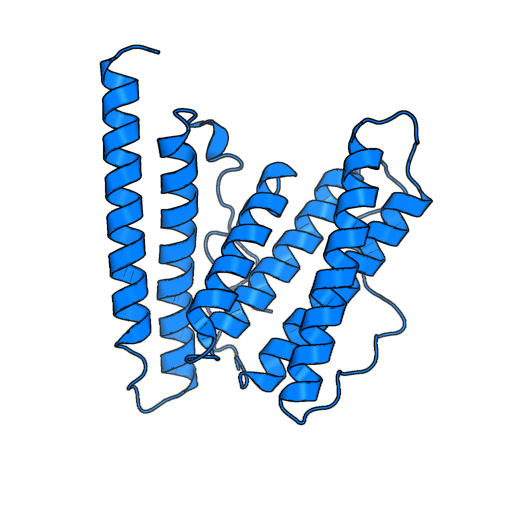 1
ATOM 1360 C CA . ALA A 1 189 ? -15.607 4.688 7.307 1.00 82.69 189 ALA A CA 1
ATOM 1361 C C . ALA A 1 189 ? -15.046 6.117 7.445 1.00 82.69 189 ALA A C 1
ATOM 1363 O O . ALA A 1 189 ? -15.104 6.874 6.477 1.00 82.69 189 ALA A O 1
ATOM 1364 N N . ALA A 1 190 ? -14.486 6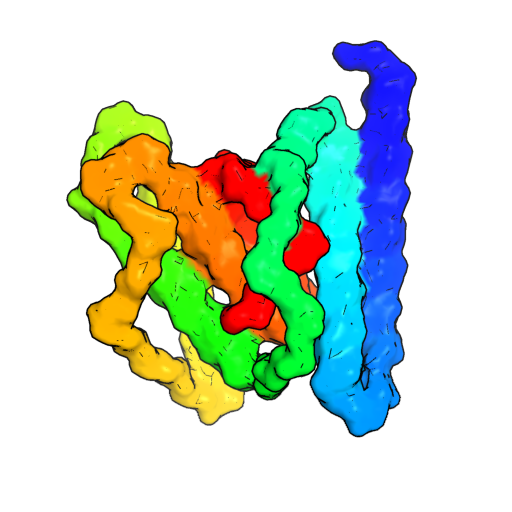.473 8.607 1.00 84.44 190 ALA A N 1
ATOM 1365 C CA . ALA A 1 190 ? -13.935 7.802 8.860 1.00 84.44 190 ALA A CA 1
ATOM 1366 C C . ALA A 1 190 ? -12.566 7.998 8.184 1.00 84.44 190 ALA A C 1
ATOM 1368 O O . ALA A 1 190 ? -12.305 9.058 7.619 1.00 84.44 190 ALA A O 1
ATOM 1369 N N . GLY A 1 191 ? -11.711 6.971 8.210 1.00 86.75 191 GLY A N 1
ATOM 1370 C CA . GLY A 1 191 ? -10.381 6.966 7.588 1.00 86.75 191 GLY A CA 1
ATOM 1371 C C . GLY A 1 191 ? -10.345 6.490 6.131 1.00 86.75 191 GLY A C 1
ATOM 1372 O O . GLY A 1 191 ? -9.282 6.495 5.511 1.00 86.75 191 GLY A O 1
ATOM 1373 N N . ARG A 1 192 ? -11.489 6.087 5.561 1.00 86.62 192 ARG A N 1
ATOM 1374 C CA . ARG A 1 192 ? -11.601 5.416 4.253 1.00 86.62 192 ARG A CA 1
ATOM 1375 C C . ARG A 1 192 ? -10.845 6.118 3.138 1.00 86.62 192 ARG A C 1
ATOM 1377 O O . ARG A 1 192 ? -10.141 5.457 2.382 1.00 86.62 192 ARG A O 1
ATOM 1384 N N . ALA A 1 193 ? -11.009 7.433 3.012 1.00 84.38 193 ALA A N 1
ATOM 1385 C CA . ALA A 1 193 ? -10.408 8.193 1.922 1.00 84.38 193 ALA A CA 1
ATOM 1386 C C . ALA A 1 193 ? -8.874 8.117 1.958 1.00 84.38 193 ALA A C 1
ATOM 1388 O O . ALA A 1 193 ? -8.260 7.817 0.938 1.00 84.38 193 ALA A O 1
ATOM 1389 N N . ASP A 1 194 ? -8.271 8.315 3.131 1.00 90.75 194 ASP A N 1
ATOM 1390 C CA . ASP A 1 194 ? -6.820 8.214 3.309 1.00 90.75 194 ASP A CA 1
ATOM 1391 C C . ASP A 1 194 ? -6.334 6.781 3.065 1.00 90.75 194 ASP A C 1
ATOM 1393 O O . ASP A 1 194 ? -5.476 6.554 2.215 1.00 90.75 194 ASP A O 1
ATOM 1397 N N . ALA A 1 195 ? -6.969 5.788 3.694 1.00 91.62 195 ALA A N 1
ATOM 1398 C CA . ALA A 1 195 ? -6.611 4.382 3.505 1.00 91.62 195 ALA A CA 1
ATOM 1399 C C . ALA A 1 195 ? -6.718 3.931 2.032 1.00 91.62 195 ALA A C 1
ATOM 1401 O O . ALA A 1 195 ? -5.880 3.166 1.553 1.00 91.62 195 ALA A O 1
ATOM 1402 N N . SER A 1 196 ? -7.693 4.450 1.279 1.00 88.50 196 SER A N 1
ATOM 1403 C CA . SER A 1 196 ? -7.831 4.188 -0.164 1.00 88.50 196 SER A CA 1
ATOM 1404 C C . SER A 1 196 ? -6.672 4.784 -0.966 1.00 88.50 196 SER A C 1
ATOM 1406 O O . SER A 1 196 ? -6.139 4.131 -1.861 1.00 88.50 196 SER A O 1
ATOM 1408 N N . GLN A 1 197 ? -6.237 6.002 -0.633 1.00 91.00 197 GLN A N 1
ATOM 1409 C CA . GLN A 1 197 ? -5.082 6.639 -1.278 1.00 91.00 197 GLN A CA 1
ATOM 1410 C C . GLN A 1 197 ? -3.770 5.920 -0.950 1.00 91.00 197 GLN A C 1
ATOM 1412 O O . GLN A 1 197 ? -2.920 5.752 -1.828 1.00 91.00 197 GLN A O 1
ATOM 1417 N N . GLN A 1 198 ? -3.618 5.431 0.283 1.00 95.38 198 GLN A N 1
ATOM 1418 C CA . GLN A 1 198 ? -2.482 4.586 0.652 1.00 95.38 198 GLN A CA 1
ATOM 1419 C C . GLN A 1 198 ? -2.485 3.283 -0.152 1.00 95.38 198 GLN A C 1
ATOM 1421 O O . GLN A 1 198 ? -1.457 2.922 -0.722 1.00 95.38 198 GLN A O 1
ATOM 1426 N N . ALA A 1 199 ? -3.639 2.617 -0.287 1.00 92.69 199 ALA A N 1
ATOM 1427 C CA . ALA A 1 199 ? -3.767 1.438 -1.141 1.00 92.69 199 ALA A CA 1
ATOM 1428 C C . ALA A 1 199 ? -3.373 1.749 -2.595 1.00 92.69 199 ALA A C 1
ATOM 1430 O O . ALA A 1 199 ? -2.553 1.038 -3.166 1.00 92.69 199 ALA A O 1
ATOM 1431 N N . LEU A 1 200 ? -3.864 2.847 -3.179 1.00 91.19 200 LEU A N 1
ATOM 1432 C CA . LEU A 1 200 ? -3.487 3.260 -4.537 1.00 91.19 200 LEU A CA 1
ATOM 1433 C C . LEU A 1 200 ? -1.974 3.501 -4.683 1.00 91.19 200 LEU A C 1
ATOM 1435 O O . LEU A 1 200 ? -1.377 3.094 -5.679 1.00 91.19 200 LEU A O 1
ATOM 1439 N N . THR A 1 201 ? -1.344 4.111 -3.677 1.00 94.19 201 THR A N 1
ATOM 1440 C CA . THR A 1 201 ? 0.108 4.353 -3.657 1.00 94.19 201 THR A CA 1
ATOM 1441 C C . THR A 1 201 ? 0.894 3.041 -3.677 1.00 94.19 201 THR A C 1
ATOM 1443 O O . THR A 1 201 ? 1.809 2.881 -4.487 1.00 94.19 201 THR A O 1
ATOM 1446 N N . GLN A 1 202 ? 0.523 2.074 -2.832 1.00 94.44 202 GLN A N 1
ATOM 1447 C CA . GLN A 1 202 ? 1.185 0.764 -2.820 1.00 94.44 202 GLN A CA 1
ATOM 1448 C C . GLN A 1 202 ? 0.913 -0.034 -4.099 1.00 94.44 202 GLN A C 1
ATOM 1450 O O . GLN A 1 202 ? 1.795 -0.740 -4.583 1.00 94.44 202 GLN A O 1
ATOM 1455 N N . ALA A 1 203 ? -0.276 0.120 -4.689 1.00 90.88 203 ALA A N 1
ATOM 1456 C CA . ALA A 1 203 ? -0.616 -0.489 -5.969 1.00 90.88 203 ALA A CA 1
ATOM 1457 C C . ALA A 1 203 ? 0.316 0.002 -7.090 1.00 90.88 203 ALA A C 1
ATOM 1459 O O . ALA A 1 203 ? 0.791 -0.803 -7.885 1.00 90.88 203 ALA A O 1
ATOM 1460 N N . GLY A 1 204 ? 0.616 1.306 -7.129 1.00 90.31 204 GLY A N 1
ATOM 1461 C CA . GLY A 1 204 ? 1.609 1.874 -8.046 1.00 90.31 204 GLY A CA 1
ATOM 1462 C C . GLY A 1 204 ? 2.994 1.259 -7.843 1.00 90.31 204 GLY A C 1
ATOM 1463 O O . GLY A 1 204 ? 3.553 0.692 -8.776 1.00 90.31 204 GLY A O 1
ATOM 1464 N N . ARG A 1 205 ? 3.490 1.255 -6.598 1.00 93.44 205 ARG A N 1
ATOM 1465 C CA . ARG A 1 205 ? 4.807 0.691 -6.243 1.00 93.44 205 ARG A CA 1
ATOM 1466 C C . ARG A 1 205 ? 4.949 -0.784 -6.626 1.00 93.44 205 ARG A C 1
ATOM 1468 O O . ARG A 1 205 ? 5.963 -1.174 -7.195 1.00 93.44 205 ARG A O 1
ATOM 1475 N N . ALA A 1 206 ? 3.933 -1.603 -6.351 1.00 92.62 206 ALA A N 1
ATOM 1476 C CA . ALA A 1 206 ? 3.940 -3.013 -6.733 1.00 92.62 206 ALA A CA 1
ATOM 1477 C C . ALA A 1 206 ? 4.024 -3.182 -8.261 1.00 92.62 206 ALA A C 1
ATOM 1479 O O . ALA A 1 206 ? 4.780 -4.014 -8.760 1.00 92.62 206 ALA A O 1
ATOM 1480 N N . ARG A 1 207 ? 3.278 -2.370 -9.016 1.00 90.75 207 ARG A N 1
ATOM 1481 C CA . ARG A 1 207 ? 3.252 -2.440 -10.483 1.00 90.75 207 ARG A CA 1
ATOM 1482 C C . ARG A 1 207 ? 4.538 -1.950 -11.130 1.00 90.75 207 ARG A C 1
ATOM 1484 O O . ARG A 1 207 ? 4.971 -2.566 -12.100 1.00 90.75 207 ARG A O 1
ATOM 1491 N N . ASP A 1 208 ? 5.173 -0.925 -10.569 1.00 90.25 208 ASP A N 1
ATOM 1492 C CA . ASP A 1 208 ? 6.484 -0.439 -11.023 1.00 90.25 208 ASP A CA 1
ATOM 1493 C C . ASP A 1 208 ? 7.571 -1.526 -10.900 1.00 90.25 208 ASP A C 1
ATOM 1495 O O . ASP A 1 208 ? 8.544 -1.529 -11.651 1.00 90.25 208 ASP A O 1
ATOM 1499 N N . LEU A 1 209 ? 7.370 -2.497 -10.002 1.00 91.56 209 LEU A N 1
ATOM 1500 C CA . LEU A 1 209 ? 8.220 -3.680 -9.824 1.00 91.56 209 LEU A CA 1
ATOM 1501 C C . LEU A 1 209 ? 7.805 -4.875 -10.703 1.00 91.56 209 LEU A C 1
ATOM 1503 O O . LEU A 1 209 ? 8.397 -5.949 -10.608 1.00 91.56 209 LEU A O 1
ATOM 1507 N N . GLY A 1 210 ? 6.796 -4.710 -11.563 1.00 90.88 210 GLY A N 1
ATOM 1508 C CA . GLY A 1 210 ? 6.285 -5.765 -12.437 1.00 90.88 210 GLY A CA 1
ATOM 1509 C C . GLY A 1 210 ? 5.319 -6.739 -11.757 1.00 90.88 210 GLY A C 1
ATOM 1510 O O . GLY A 1 210 ? 5.034 -7.797 -12.321 1.00 90.88 210 GLY A O 1
ATOM 1511 N N . THR A 1 211 ? 4.776 -6.402 -10.583 1.00 91.31 211 THR A N 1
ATOM 1512 C CA . THR A 1 211 ? 3.754 -7.222 -9.918 1.00 91.31 211 THR A CA 1
ATOM 1513 C C . THR A 1 211 ? 2.380 -6.969 -10.522 1.00 91.31 211 THR A C 1
ATOM 1515 O O . THR A 1 211 ? 1.877 -5.842 -10.541 1.00 91.31 211 THR A O 1
ATOM 1518 N N . ALA A 1 212 ? 1.742 -8.037 -11.000 1.00 88.19 212 ALA A N 1
ATOM 1519 C CA . ALA A 1 212 ? 0.363 -7.984 -11.458 1.00 88.19 212 ALA A CA 1
ATOM 1520 C C . ALA A 1 212 ? -0.577 -7.781 -10.264 1.00 88.19 212 ALA A C 1
ATOM 1522 O O . ALA A 1 212 ? -0.541 -8.548 -9.300 1.00 88.19 212 ALA A O 1
ATOM 1523 N N . LEU A 1 213 ? -1.448 -6.775 -10.340 1.00 85.50 213 LEU A N 1
ATOM 1524 C CA . LEU A 1 213 ? -2.516 -6.640 -9.354 1.00 85.50 213 LEU A CA 1
ATOM 1525 C C . LEU A 1 213 ? -3.557 -7.742 -9.576 1.00 85.50 213 LEU A C 1
ATOM 1527 O O . LEU A 1 213 ? -3.859 -8.084 -10.723 1.00 85.50 213 LEU A O 1
ATOM 1531 N N . PRO A 1 214 ? -4.145 -8.296 -8.513 1.00 79.38 214 PRO A N 1
ATOM 1532 C CA . PRO A 1 214 ? -5.230 -9.242 -8.679 1.00 79.38 214 PRO A CA 1
ATOM 1533 C C . PRO A 1 214 ? -6.516 -8.528 -9.139 1.00 79.38 214 PRO A C 1
ATOM 1535 O O . PRO A 1 214 ? -6.715 -7.348 -8.851 1.00 79.38 214 PRO A O 1
ATOM 1538 N N . PHE A 1 215 ? -7.431 -9.243 -9.810 1.00 68.50 215 PHE A N 1
ATOM 1539 C CA . PHE A 1 215 ? -8.761 -8.706 -10.175 1.00 68.50 215 PHE A CA 1
ATOM 1540 C C . PHE A 1 215 ? -9.555 -8.203 -8.960 1.00 68.50 215 PHE A C 1
ATOM 1542 O O . PHE A 1 215 ? -10.389 -7.307 -9.071 1.00 68.50 215 PHE A O 1
ATOM 1549 N N . TRP A 1 216 ? -9.287 -8.817 -7.811 1.00 65.06 216 TRP A N 1
ATOM 1550 C CA . TRP A 1 216 ? -9.799 -8.461 -6.500 1.00 65.06 216 TRP A CA 1
ATOM 1551 C C . TRP A 1 216 ? -8.616 -8.462 -5.548 1.00 65.06 216 TRP A C 1
ATOM 1553 O O . TRP A 1 216 ? -7.876 -9.448 -5.562 1.00 65.06 216 TRP A O 1
ATOM 1563 N N . PRO A 1 217 ? -8.415 -7.421 -4.727 1.00 60.72 217 PRO A N 1
ATOM 1564 C CA . PRO A 1 217 ? -7.355 -7.457 -3.730 1.00 60.72 217 PRO A CA 1
ATOM 1565 C C . PRO A 1 217 ? -7.507 -8.730 -2.881 1.00 60.72 217 PRO A C 1
ATOM 1567 O O . PRO A 1 217 ? -8.621 -9.139 -2.555 1.00 60.72 217 PRO A O 1
ATOM 1570 N N . GLY A 1 218 ? -6.402 -9.432 -2.642 1.00 50.78 218 GLY A N 1
ATOM 1571 C CA . GLY A 1 218 ? -6.424 -10.733 -1.981 1.00 50.78 218 GLY A CA 1
ATOM 1572 C C . GLY A 1 218 ? -6.667 -10.550 -0.487 1.00 50.78 218 GLY A C 1
ATOM 1573 O O . GLY A 1 218 ? -5.810 -9.989 0.188 1.00 50.78 218 GLY A O 1
ATOM 1574 N N . TRP A 1 219 ? -7.820 -10.975 0.029 1.00 51.69 219 TRP A N 1
ATOM 1575 C CA . TRP A 1 219 ? -8.178 -10.772 1.437 1.00 51.69 219 TRP A CA 1
ATOM 1576 C C . TRP A 1 219 ? -7.949 -12.054 2.249 1.00 51.69 219 TRP A C 1
ATOM 1578 O O . TRP A 1 219 ? -8.884 -12.828 2.462 1.00 51.69 219 TRP A O 1
ATOM 1588 N N . VAL A 1 220 ? -6.701 -12.272 2.674 1.00 36.94 220 VAL A N 1
ATOM 1589 C CA . VAL A 1 220 ? -6.336 -13.208 3.755 1.00 36.94 220 VAL A CA 1
ATOM 1590 C C . VAL A 1 220 ? -5.806 -12.391 4.924 1.00 36.94 220 VAL A C 1
ATOM 1592 O O . VAL A 1 220 ? -4.999 -11.473 4.657 1.00 36.94 220 VAL A O 1
#

Foldseek 3Di:
DPPVLLVVLQVLLVVLVVLLVVLVVVLLVLCPDPDLLVNLVSNLVSLLSNLVSNQSSVCSVVSHVCSCPPAADADPDDPDSDCLDALLVLLLQLLQLLVVLLVLLVLLQVQDPVVDPCNVVSVVVSVVSVVVNVVSQVVSVVVVHHRDDHDPDDDFPDDSNDNVCSLVRNLVSLLSSLLSLSSSLSRPSPCNVVSSVSSSVSVSSSVVSRHHHHSRRHHD

pLDDT: mean 81.91, std 13.13, range [36.94, 98.31]

Sequence (220 aa):
MPAAQAEAMQVLAQRHAELAELTSSVAATQSGGSDADQTAGMALLWLSQWLCAQVAATAFGSGDAAALSPAPVQGEAVPARTEMGDAAQARQVVLSHQRALVFGLQALYGRADYTQPIDGQLAARLSEAMRERDATAAAITAGGATPEPQPPEYAMPGDVTDPSQTAQIWGALELAVMNAWARLAAVDAAGRADASQQALTQAGRARDLGTALPFWPGWV